Protein AF-A0A3S4KFK8-F1 (afdb_monomer)

InterPro domains:
  IPR007484 Peptidase M28 [PF04389] (53-158)
  IPR045175 Peptidase M28 family [PTHR12147] (3-157)

Sequence (179 aa):
MTGTPPEMLSADYLRQQFALMGYQSDVRSFNTRYIYTDSNERKNWHNATGSTVIAAHEGKVRQQIIIMAHLDTYAPQSDKDVENNLGGLTLQGIDDNAMGLGVLLELAEHLKNVPTRYGIRFIATSGEEEGRLGAQNLLQRMSEAEKKNTLLVINLDIWWWAISFTSTAAAARRPRCAS

Secondary structure (DSSP, 8-state):
-TTSHHHHHHHHHHHHHHHHTT-EEEEEEEEEEEEEE-TT--EEEEEEEEEEEEEEEPPSEEEEEEEEEE-------BHHHHHTT-STTT---IIIIIHHHHHHHHHHHHHTTS--SEEEEEEEES-STTTSHHHHHHHHHS-HHHHHHEEEEEE---STT--EEEE-GGGG-PPPPP-

Organism: Klebsiella pneumoniae (NCBI:txid573)

Foldseek 3Di:
DFADPVLVVLLVVLQVLLVVLVWDKDKDKDKDWFWAQEPVRDTDIDIHIKIKMKTKDAAQDAAEEEEEEESDADDHRYPVCVVVVHDDPSTPCVVFPVVSSVVLSVVSNVCSPPHHNHMYMYMYIYCVNRPCVRVVVVVVPDDPVNLVRYA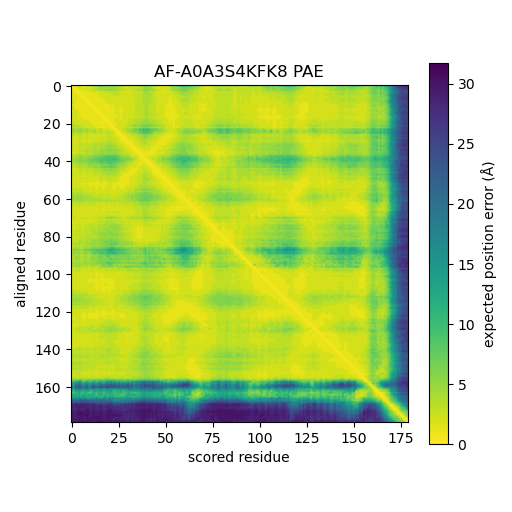KYWYRGPPPNDTDIDGSVVPPDDPDDDD

Nearest PDB structures (foldseek):
  1jkf-assembly1_B-2  TM=5.043E-01  e=4.128E-02  Saccharomyces cerevisiae
  1jkf-assembly1_A-2  TM=5.072E-01  e=5.635E-02  Saccharomyces cerevisiae
  1p1f-assembly1_A-2  TM=4.901E-01  e=6.793E-02  Saccharomyces cerevisiae
  1la2-assembly1_C  TM=5.102E-01  e=8.188E-02  Saccharomyces cerevisiae
  1p1h-assembly1_D  TM=5.138E-01  e=9.870E-02  Saccharomyces cerevisiae

Radius of gyration: 18.18 Å; Cα contacts (8 Å, |Δi|>4): 355; chains: 1; bounding box: 42×30×65 Å

Mean predicted aligned error: 6.24 Å

pLDDT: mean 88.74, std 15.18, range [32.94, 98.12]

Solvent-accessible surface area (backbone atoms only — not comparable to full-atom values): 9570 Å² total; per-residue (Å²): 52,53,52,35,73,70,32,54,50,51,46,50,50,53,40,49,53,37,42,76,63,68,35,61,52,49,76,46,76,45,83,49,68,37,68,33,30,44,91,84,72,49,76,41,83,42,78,37,49,27,49,32,32,39,33,53,46,81,30,78,42,91,36,28,35,37,43,31,24,40,63,29,21,48,61,55,46,28,49,67,32,51,77,68,51,43,21,68,93,71,35,78,23,59,63,49,18,50,48,27,44,50,53,54,51,51,53,47,65,71,41,65,84,53,90,38,64,46,17,39,35,46,35,36,24,11,26,45,79,70,69,38,48,29,62,52,51,51,59,71,70,48,49,74,67,54,56,72,30,33,51,36,38,40,39,36,46,54,73,80,89,43,74,45,78,49,68,54,76,77,82,73,78,72,80,75,83,82,131

Structure (mmCIF, N/CA/C/O backbone):
data_AF-A0A3S4KFK8-F1
#
_entry.id   AF-A0A3S4KFK8-F1
#
loop_
_atom_site.group_PDB
_atom_site.id
_atom_site.type_symbol
_atom_site.label_atom_id
_atom_site.label_alt_id
_atom_site.label_comp_id
_atom_site.label_asym_id
_atom_site.label_entity_id
_atom_site.label_seq_id
_atom_site.pdbx_PDB_ins_code
_atom_site.Cartn_x
_atom_site.Cartn_y
_atom_site.Cartn_z
_atom_site.occupancy
_atom_site.B_iso_or_equiv
_atom_site.auth_seq_id
_atom_site.auth_comp_id
_atom_site.auth_asym_id
_atom_site.auth_atom_id
_atom_site.pdbx_PDB_model_num
ATOM 1 N N . MET A 1 1 ? 2.914 -1.098 -12.532 1.00 92.00 1 MET A N 1
ATOM 2 C CA . MET A 1 1 ? 3.792 0.088 -12.634 1.00 92.00 1 MET A CA 1
ATOM 3 C C . MET A 1 1 ? 3.029 1.347 -12.279 1.00 92.00 1 MET A C 1
ATOM 5 O O . MET A 1 1 ? 1.942 1.567 -12.818 1.00 92.00 1 MET A O 1
ATOM 9 N N . THR A 1 2 ? 3.601 2.155 -11.394 1.00 91.81 2 THR A N 1
ATOM 10 C CA . THR A 1 2 ? 3.049 3.423 -10.897 1.00 91.81 2 THR A CA 1
ATOM 11 C C . THR A 1 2 ? 2.488 4.309 -12.012 1.00 91.81 2 THR A C 1
ATOM 13 O O . THR A 1 2 ? 3.181 4.626 -12.981 1.00 91.81 2 THR A O 1
ATOM 16 N N . GLY A 1 3 ? 1.223 4.724 -11.883 1.00 91.00 3 GLY A N 1
ATOM 17 C CA . GLY A 1 3 ? 0.569 5.676 -12.787 1.00 91.00 3 GLY A CA 1
ATOM 18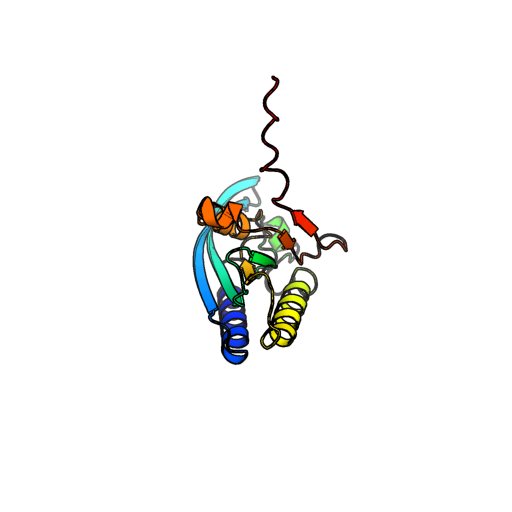 C C . GLY A 1 3 ? 0.162 5.134 -14.154 1.00 91.00 3 GLY A C 1
ATOM 19 O O . GLY A 1 3 ? -0.205 5.910 -15.037 1.00 91.00 3 GLY A O 1
ATOM 20 N N . THR A 1 4 ? 0.206 3.816 -14.347 1.00 92.56 4 THR A N 1
ATOM 21 C CA . THR A 1 4 ? -0.301 3.175 -15.567 1.00 92.56 4 THR A CA 1
ATOM 22 C C . THR A 1 4 ? -1.778 2.789 -15.426 1.00 92.56 4 THR A C 1
ATOM 24 O O . THR A 1 4 ? -2.234 2.518 -14.315 1.00 92.56 4 THR A O 1
ATOM 27 N N . PRO A 1 5 ? -2.550 2.680 -16.528 1.00 93.06 5 PRO A N 1
ATOM 28 C CA . PRO A 1 5 ? -3.946 2.246 -16.448 1.00 93.06 5 PRO A CA 1
ATOM 29 C C . PRO A 1 5 ? -4.163 0.904 -15.718 1.00 93.06 5 PRO A C 1
ATOM 31 O O . PRO A 1 5 ? -5.099 0.832 -14.924 1.00 93.06 5 PRO A O 1
ATOM 34 N N . PRO A 1 6 ? -3.322 -0.142 -15.896 1.00 92.12 6 PRO A N 1
ATOM 35 C CA . PRO A 1 6 ? -3.449 -1.377 -15.117 1.00 92.12 6 PRO A CA 1
ATOM 36 C C . PRO A 1 6 ? -3.303 -1.172 -13.605 1.00 92.12 6 PRO A C 1
ATOM 38 O O . PRO A 1 6 ? -4.044 -1.767 -12.834 1.00 92.12 6 PRO A O 1
ATOM 41 N N . GLU A 1 7 ? -2.391 -0.302 -13.174 1.00 93.50 7 GLU A N 1
ATOM 42 C CA . GLU A 1 7 ? -2.175 0.012 -11.757 1.00 93.50 7 GLU A CA 1
ATOM 43 C C . GLU A 1 7 ? -3.384 0.747 -11.153 1.00 93.50 7 GLU A C 1
ATOM 45 O O . GLU A 1 7 ? -3.854 0.387 -10.072 1.00 93.50 7 GLU A O 1
ATOM 50 N N . MET A 1 8 ? -3.991 1.673 -11.902 1.00 93.12 8 MET A N 1
ATOM 51 C CA . MET A 1 8 ? -5.248 2.321 -11.507 1.00 93.12 8 MET A CA 1
ATOM 52 C C . MET A 1 8 ? -6.419 1.329 -11.407 1.00 93.12 8 MET A C 1
ATOM 54 O O . MET A 1 8 ? -7.241 1.439 -10.496 1.00 93.12 8 MET A O 1
ATOM 58 N N . LEU A 1 9 ? -6.495 0.348 -12.315 1.00 94.19 9 LEU A N 1
ATOM 59 C CA . LEU A 1 9 ? -7.497 -0.721 -12.251 1.00 94.19 9 LEU A CA 1
ATOM 60 C C . LEU A 1 9 ? -7.285 -1.619 -11.027 1.00 94.19 9 LEU A C 1
ATOM 62 O O . LEU A 1 9 ? -8.261 -1.974 -10.368 1.00 94.19 9 LEU A O 1
ATOM 66 N N . SER A 1 10 ? -6.036 -1.934 -10.675 1.00 94.38 10 SER A N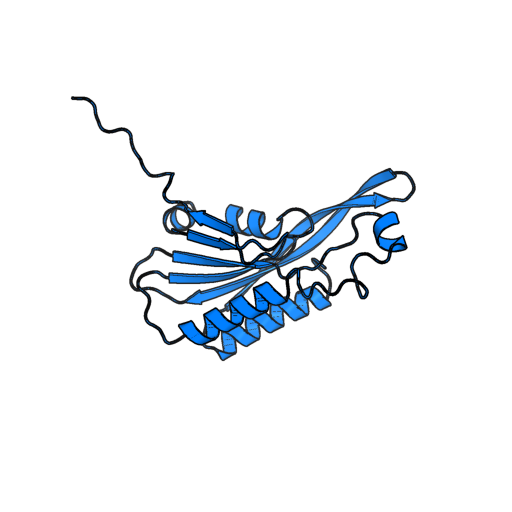 1
ATOM 67 C CA . SER A 1 10 ? -5.713 -2.660 -9.440 1.00 94.38 10 SER A CA 1
ATOM 68 C C . SER A 1 10 ? -6.135 -1.878 -8.193 1.00 94.38 10 SER A C 1
ATOM 70 O O . SER A 1 10 ? -6.731 -2.448 -7.277 1.00 94.38 10 SER A O 1
ATOM 72 N N . ALA A 1 11 ? -5.896 -0.563 -8.161 1.00 96.50 11 ALA A N 1
ATOM 73 C CA . ALA A 1 11 ? -6.340 0.292 -7.062 1.00 96.50 11 ALA A CA 1
ATOM 74 C C . ALA A 1 11 ? -7.875 0.308 -6.925 1.00 96.50 11 ALA A C 1
ATOM 76 O O . ALA A 1 11 ? -8.404 0.183 -5.815 1.00 96.50 11 ALA A O 1
ATOM 77 N N . ASP A 1 12 ? -8.599 0.420 -8.043 1.00 96.00 12 ASP A N 1
ATOM 78 C CA . ASP A 1 12 ? -10.062 0.373 -8.025 1.00 96.00 12 ASP A CA 1
ATOM 79 C C . ASP A 1 12 ? -10.589 -1.011 -7.624 1.00 96.00 12 ASP A C 1
ATOM 81 O O . ASP A 1 12 ? -11.528 -1.098 -6.832 1.00 96.00 12 ASP A O 1
ATOM 85 N N . TYR A 1 13 ? -9.944 -2.092 -8.071 1.00 96.81 13 TYR A N 1
ATOM 86 C CA . TYR A 1 13 ? -10.273 -3.449 -7.639 1.00 96.81 13 TYR A CA 1
ATOM 87 C C . TYR A 1 13 ? -10.177 -3.594 -6.114 1.00 96.81 13 TYR A C 1
ATOM 89 O O . TYR A 1 13 ? -11.136 -4.043 -5.486 1.00 96.81 13 TYR A O 1
ATOM 97 N N . LEU A 1 14 ? -9.076 -3.152 -5.494 1.00 97.50 14 LEU A N 1
ATOM 98 C CA . LEU A 1 14 ? -8.925 -3.184 -4.032 1.00 97.50 14 LEU A CA 1
ATOM 99 C C . LEU A 1 14 ? -10.021 -2.376 -3.330 1.00 97.50 14 LEU A C 1
ATOM 101 O O . LEU A 1 14 ? -10.637 -2.858 -2.378 1.00 97.50 14 LEU A O 1
ATOM 105 N N . ARG A 1 15 ? -10.310 -1.164 -3.822 1.00 97.19 15 ARG A N 1
ATOM 106 C CA . ARG A 1 15 ? -11.393 -0.322 -3.293 1.00 97.19 15 ARG A CA 1
ATOM 107 C C . ARG A 1 15 ? -12.738 -1.051 -3.333 1.00 97.19 15 ARG A C 1
ATOM 109 O O . ARG A 1 15 ? -13.478 -0.989 -2.348 1.00 97.19 15 ARG A O 1
ATOM 116 N N . GLN A 1 16 ? -13.044 -1.724 -4.445 1.00 96.94 16 GLN A N 1
ATOM 117 C CA . GLN A 1 16 ? -14.269 -2.505 -4.618 1.00 96.94 16 GLN A CA 1
ATOM 118 C C . GLN A 1 16 ? -14.318 -3.705 -3.668 1.00 96.94 16 GLN A C 1
ATOM 120 O O . GLN A 1 16 ? -15.347 -3.910 -3.028 1.00 96.94 16 GLN A O 1
ATOM 125 N N . GLN A 1 17 ? -13.219 -4.453 -3.513 1.00 98.12 17 GLN A N 1
ATOM 126 C CA . GLN A 1 17 ? -13.149 -5.564 -2.556 1.00 98.12 17 GLN A CA 1
ATOM 127 C C . GLN A 1 17 ? -13.441 -5.085 -1.131 1.00 98.12 17 GLN A C 1
ATOM 129 O O . GLN A 1 17 ? -14.320 -5.629 -0.469 1.00 98.12 17 GLN A O 1
ATOM 134 N N . PHE A 1 18 ? -12.808 -3.998 -0.686 1.00 97.88 18 PHE A N 1
ATOM 135 C CA . PHE A 1 18 ? -13.108 -3.415 0.622 1.00 97.88 18 PHE A CA 1
ATOM 136 C C . PHE A 1 18 ? -14.572 -2.992 0.770 1.00 97.88 18 PHE A C 1
ATOM 138 O O . PHE A 1 18 ? -15.181 -3.245 1.810 1.00 97.88 18 PHE A O 1
ATOM 145 N N . ALA A 1 19 ? -15.155 -2.384 -0.265 1.00 96.06 19 ALA A N 1
ATOM 146 C CA . ALA A 1 19 ? -16.557 -1.984 -0.243 1.00 96.06 19 ALA A CA 1
ATOM 147 C C . ALA A 1 19 ? -17.501 -3.196 -0.121 1.00 96.06 19 ALA A C 1
ATOM 149 O O . ALA A 1 19 ? -18.458 -3.144 0.650 1.00 96.06 19 ALA A O 1
ATOM 150 N N . LEU A 1 20 ? -17.208 -4.305 -0.813 1.00 96.81 20 LEU A N 1
ATOM 151 C CA . LEU A 1 20 ? -17.960 -5.564 -0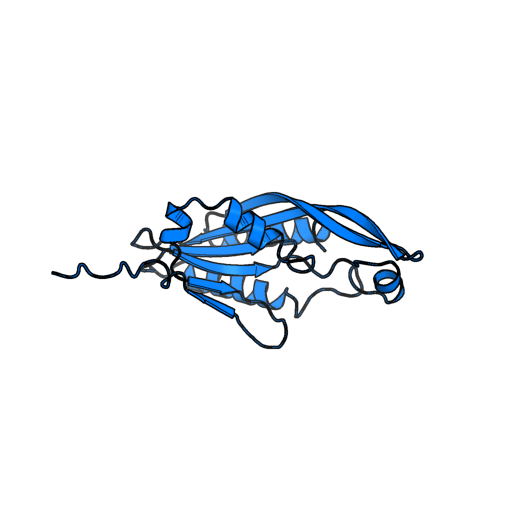.697 1.00 96.81 20 LEU A CA 1
ATOM 152 C C . LEU A 1 20 ? -17.885 -6.163 0.715 1.00 96.81 20 LEU A C 1
ATOM 154 O O . LEU A 1 20 ? -18.849 -6.766 1.184 1.00 96.81 20 LEU A O 1
ATOM 158 N N . MET A 1 21 ? -16.769 -5.956 1.412 1.00 96.81 21 MET A N 1
ATOM 159 C CA . MET A 1 21 ? -16.577 -6.371 2.806 1.00 96.81 21 MET A CA 1
ATOM 160 C C . MET A 1 21 ? -17.254 -5.430 3.819 1.00 96.81 21 MET A C 1
ATOM 162 O O . MET A 1 21 ? -17.249 -5.717 5.015 1.00 96.81 21 MET A O 1
ATOM 166 N N . GLY A 1 22 ? -17.850 -4.321 3.363 1.00 95.75 22 GLY A N 1
ATOM 167 C CA . GLY A 1 22 ? -18.525 -3.334 4.210 1.00 95.75 22 GLY A CA 1
ATOM 168 C C . GLY A 1 22 ? -17.605 -2.256 4.788 1.00 95.75 22 GLY A C 1
ATOM 169 O O . GLY A 1 22 ? -18.038 -1.479 5.642 1.00 95.75 22 GLY A O 1
ATOM 170 N N . TYR A 1 23 ? -16.353 -2.175 4.334 1.00 96.25 23 TYR A N 1
ATOM 171 C CA . TYR A 1 23 ? -15.444 -1.116 4.755 1.00 96.25 23 TYR A CA 1
ATOM 172 C C . TYR A 1 23 ? -15.788 0.222 4.103 1.00 96.25 23 TYR A C 1
ATOM 174 O O . TYR A 1 23 ? -16.152 0.301 2.929 1.00 96.25 23 TYR A O 1
ATOM 182 N N . GLN A 1 24 ? -15.562 1.304 4.850 1.00 88.56 24 GLN A N 1
ATOM 183 C CA . GLN A 1 24 ? -15.391 2.618 4.241 1.00 88.56 24 GLN A CA 1
ATOM 184 C C . GLN A 1 24 ? -14.020 2.646 3.559 1.00 88.56 24 GLN A C 1
ATOM 186 O O . GLN A 1 24 ? -12.994 2.577 4.244 1.00 88.56 24 GLN A O 1
ATOM 191 N N . SER A 1 25 ? -14.015 2.711 2.225 1.00 90.88 25 SER A N 1
ATOM 192 C CA . SER A 1 25 ? -12.801 2.759 1.411 1.00 90.88 25 SER A CA 1
ATOM 193 C C . SER A 1 25 ? -12.688 4.056 0.608 1.00 90.88 25 SER A C 1
ATOM 195 O O . SER A 1 25 ? -13.686 4.614 0.149 1.00 90.88 25 SER A O 1
ATOM 197 N N . ASP A 1 26 ? -11.458 4.543 0.453 1.00 91.62 26 ASP A N 1
ATOM 198 C CA . ASP A 1 26 ? -11.110 5.758 -0.289 1.00 91.62 26 ASP A CA 1
ATOM 199 C C . ASP A 1 26 ? -9.891 5.493 -1.184 1.00 91.62 26 ASP A C 1
ATOM 201 O O . ASP A 1 26 ? -9.006 4.713 -0.821 1.00 91.62 26 ASP A O 1
ATOM 205 N N . VAL A 1 27 ? -9.840 6.150 -2.345 1.00 94.62 27 VAL A N 1
ATOM 206 C CA . VAL A 1 27 ? -8.687 6.118 -3.255 1.00 94.62 27 VAL A CA 1
ATOM 207 C C . VAL A 1 27 ? -8.196 7.537 -3.453 1.00 94.62 27 VAL A C 1
ATOM 209 O O . VAL A 1 27 ? -8.915 8.409 -3.937 1.00 94.62 27 VAL A O 1
ATOM 212 N N . ARG A 1 28 ? -6.936 7.763 -3.096 1.00 94.25 28 ARG A N 1
ATOM 213 C CA . ARG A 1 28 ? -6.287 9.068 -3.171 1.00 94.25 28 ARG A CA 1
ATOM 214 C C . ARG A 1 28 ? -5.187 9.034 -4.207 1.00 94.25 28 ARG A C 1
ATOM 216 O O . ARG A 1 28 ? -4.210 8.310 -4.047 1.00 94.25 28 ARG A O 1
ATOM 223 N N . SER A 1 29 ? -5.313 9.864 -5.231 1.00 94.69 29 SER A N 1
ATOM 224 C CA . SER A 1 29 ? -4.239 10.092 -6.190 1.00 94.69 29 SER A CA 1
ATOM 225 C C . SER A 1 29 ? -3.214 11.088 -5.644 1.00 94.69 29 SER A C 1
ATOM 227 O O . SER A 1 29 ? -3.568 12.072 -4.980 1.00 94.69 29 SER A O 1
ATOM 229 N N . PHE A 1 30 ? -1.946 10.895 -5.986 1.00 95.00 30 PHE A N 1
ATOM 230 C CA . PHE A 1 30 ? -0.883 11.855 -5.719 1.00 95.00 30 PHE A CA 1
ATOM 231 C C . PHE A 1 30 ? 0.067 11.959 -6.909 1.00 95.00 30 PHE A C 1
ATOM 233 O O . PHE A 1 30 ? 0.399 10.971 -7.555 1.00 95.00 30 PHE A O 1
ATOM 240 N N . ASN A 1 31 ? 0.523 13.176 -7.193 1.00 96.00 31 ASN A N 1
ATOM 241 C CA . ASN A 1 31 ? 1.535 13.396 -8.217 1.00 96.00 31 ASN A CA 1
ATOM 242 C C . ASN A 1 31 ? 2.914 13.111 -7.632 1.00 96.00 31 ASN A C 1
ATOM 244 O O . ASN A 1 31 ? 3.229 13.547 -6.523 1.00 96.00 31 ASN A O 1
ATOM 248 N N . THR A 1 32 ? 3.727 12.400 -8.397 1.00 93.44 32 THR A N 1
ATOM 249 C CA . THR A 1 32 ? 5.087 12.034 -8.037 1.00 93.44 32 THR A CA 1
ATOM 250 C C . THR A 1 32 ? 5.989 12.055 -9.267 1.00 93.44 32 THR A C 1
ATOM 252 O O . THR A 1 32 ? 5.546 12.317 -10.388 1.00 93.44 32 THR A O 1
ATOM 255 N N . ARG A 1 33 ? 7.279 11.824 -9.051 1.00 94.38 33 ARG A N 1
ATOM 256 C CA . ARG A 1 33 ? 8.262 11.681 -10.117 1.00 94.38 33 ARG A CA 1
ATOM 257 C C . ARG A 1 33 ? 9.404 10.776 -9.684 1.00 94.38 33 ARG A C 1
ATOM 259 O O . ARG A 1 33 ? 9.772 10.778 -8.512 1.00 94.38 33 ARG A O 1
ATOM 266 N N . TYR A 1 34 ? 9.991 10.082 -10.644 1.00 93.31 34 TYR A N 1
ATOM 267 C CA . TYR A 1 34 ? 11.168 9.238 -10.457 1.00 93.31 34 TYR A CA 1
ATOM 268 C C . TYR A 1 34 ? 12.209 9.527 -11.539 1.00 93.31 34 TYR A C 1
ATOM 270 O O . TYR A 1 34 ? 11.933 10.241 -12.505 1.00 93.31 34 TYR A O 1
ATOM 278 N N . ILE A 1 35 ? 13.437 9.055 -11.336 1.00 94.56 35 ILE A N 1
ATOM 279 C CA . ILE A 1 35 ? 14.536 9.286 -12.276 1.00 94.56 35 ILE A CA 1
ATOM 280 C C . ILE A 1 35 ? 14.562 8.150 -13.297 1.00 94.56 35 ILE A C 1
ATOM 282 O O . ILE A 1 35 ? 14.561 6.986 -12.914 1.00 94.56 35 ILE A O 1
ATOM 286 N N . TYR A 1 36 ? 14.650 8.510 -14.574 1.00 94.75 36 TYR A N 1
ATOM 287 C CA . TYR A 1 36 ? 14.898 7.593 -15.680 1.00 94.75 36 TYR A CA 1
ATOM 288 C C . TYR A 1 36 ? 16.250 7.902 -16.330 1.00 94.75 36 TYR A C 1
ATOM 290 O O . TYR A 1 36 ? 16.573 9.073 -16.552 1.00 94.75 36 TYR A O 1
ATOM 298 N N . THR A 1 37 ? 17.036 6.870 -16.632 1.00 96.88 37 THR A N 1
ATOM 299 C CA . THR A 1 37 ? 18.370 6.990 -17.241 1.00 96.88 37 THR A CA 1
ATOM 300 C C . THR A 1 37 ? 18.355 6.470 -18.677 1.00 96.88 37 THR A C 1
ATOM 302 O O . THR A 1 37 ? 18.158 5.279 -18.904 1.00 96.88 37 THR A O 1
ATOM 305 N N . ASP A 1 38 ? 18.574 7.351 -19.651 1.00 95.00 38 ASP A N 1
ATOM 306 C CA . ASP A 1 38 ? 18.620 6.949 -21.062 1.00 95.00 38 ASP A CA 1
ATOM 307 C C . ASP A 1 38 ? 19.939 6.245 -21.441 1.00 95.00 38 ASP A C 1
ATOM 309 O O . ASP A 1 38 ? 20.897 6.195 -20.662 1.00 95.00 38 ASP A O 1
ATOM 313 N N . SER A 1 39 ? 20.004 5.723 -22.665 1.00 93.50 39 SER A N 1
ATOM 314 C CA . SER A 1 39 ? 21.162 5.017 -23.224 1.00 93.50 39 SER A CA 1
ATOM 315 C C . SER A 1 39 ? 22.434 5.872 -23.306 1.00 93.50 39 SER A C 1
ATOM 317 O O . SER A 1 39 ? 23.523 5.334 -23.488 1.00 93.50 39 SER A O 1
ATOM 319 N N . ASN A 1 40 ? 22.313 7.199 -23.189 1.00 95.00 40 ASN A N 1
ATOM 320 C CA . ASN A 1 40 ? 23.425 8.150 -23.153 1.00 95.00 40 ASN A CA 1
ATOM 321 C C . ASN A 1 40 ? 23.777 8.569 -21.711 1.00 95.00 40 ASN A C 1
ATOM 323 O O . ASN A 1 40 ? 24.412 9.606 -21.515 1.00 95.00 40 ASN A O 1
ATOM 327 N N . GLU A 1 41 ? 23.327 7.806 -20.710 1.00 93.31 41 GLU A N 1
ATOM 328 C CA . GLU A 1 41 ? 23.501 8.056 -19.271 1.00 93.31 41 GLU A CA 1
ATOM 329 C C . GLU A 1 41 ? 22.866 9.364 -18.764 1.00 93.31 41 GLU A C 1
ATOM 331 O O . GLU A 1 41 ? 23.170 9.844 -17.664 1.00 93.31 41 GLU A O 1
ATOM 336 N N . ARG A 1 42 ? 21.945 9.963 -19.529 1.00 95.50 42 ARG A N 1
ATOM 337 C CA . ARG A 1 42 ? 21.260 11.189 -19.107 1.00 95.50 42 ARG A CA 1
ATOM 338 C C . ARG A 1 42 ? 20.108 10.840 -18.178 1.00 95.50 42 ARG A C 1
ATOM 340 O O . ARG A 1 42 ? 19.247 10.027 -18.503 1.00 95.50 42 ARG A O 1
ATOM 347 N N . LYS A 1 43 ? 20.070 11.518 -17.031 1.00 95.94 43 LYS A N 1
ATOM 348 C CA . LYS A 1 43 ? 19.029 11.363 -16.011 1.00 95.94 43 LYS A CA 1
ATOM 349 C C . LYS A 1 43 ? 17.925 12.390 -16.211 1.00 95.94 43 LYS A C 1
ATOM 351 O O . LYS A 1 43 ? 18.181 13.591 -16.129 1.00 95.94 43 LYS A O 1
ATOM 356 N N . ASN A 1 44 ? 16.702 11.917 -16.407 1.00 94.69 44 ASN A N 1
ATOM 357 C CA . ASN A 1 44 ? 15.522 12.751 -16.601 1.00 94.69 44 ASN A CA 1
ATOM 358 C C . ASN A 1 44 ? 14.458 12.436 -15.551 1.00 94.69 44 ASN A C 1
ATOM 360 O O . ASN A 1 44 ? 14.315 11.299 -15.110 1.00 94.69 44 ASN A O 1
ATOM 364 N N . TRP A 1 45 ? 13.694 13.453 -15.155 1.00 95.25 45 TRP A N 1
ATOM 365 C CA . TRP A 1 45 ? 12.530 13.249 -14.298 1.00 95.25 45 TRP A CA 1
ATOM 366 C C . TRP A 1 45 ? 11.362 12.724 -15.122 1.00 95.25 45 TRP A C 1
ATOM 368 O O . TRP A 1 45 ? 10.931 13.371 -16.075 1.00 95.25 45 TRP A O 1
ATOM 378 N N . HIS A 1 46 ? 10.823 11.585 -14.712 1.00 93.25 46 HIS A N 1
ATOM 379 C CA . HIS A 1 46 ? 9.590 11.019 -15.232 1.00 93.25 46 HIS A CA 1
ATOM 380 C C . HIS A 1 46 ? 8.474 11.283 -14.233 1.00 93.25 46 HIS A C 1
ATOM 382 O O . HIS A 1 46 ? 8.557 10.878 -13.076 1.00 93.25 46 HIS A O 1
ATOM 388 N N . ASN A 1 47 ? 7.445 12.005 -14.671 1.00 94.50 47 ASN A N 1
ATOM 389 C CA . ASN A 1 47 ? 6.277 12.282 -13.844 1.00 94.50 47 ASN A CA 1
ATOM 390 C C . ASN A 1 47 ? 5.332 11.082 -13.863 1.00 94.50 47 ASN A C 1
ATOM 392 O O . ASN A 1 47 ? 5.114 10.475 -14.911 1.00 94.50 47 ASN A O 1
ATOM 396 N N . ALA A 1 48 ? 4.726 10.800 -12.718 1.00 93.69 48 ALA A N 1
ATOM 397 C CA . ALA A 1 48 ? 3.701 9.781 -12.575 1.00 93.69 48 ALA A CA 1
ATOM 398 C C . ALA A 1 48 ? 2.622 10.246 -11.593 1.00 93.69 48 ALA A C 1
ATOM 400 O O . ALA A 1 48 ? 2.851 11.112 -10.744 1.00 93.69 48 ALA A O 1
ATOM 401 N N . THR A 1 49 ? 1.441 9.650 -11.690 1.00 95.62 49 THR A N 1
ATOM 402 C CA . THR A 1 49 ? 0.36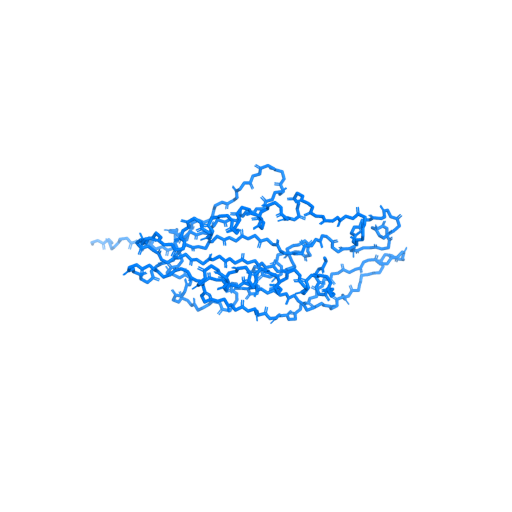4 9.848 -10.719 1.00 95.62 49 THR A CA 1
ATOM 403 C C . THR A 1 49 ? 0.121 8.523 -10.021 1.00 95.62 49 THR A C 1
ATOM 405 O O . THR A 1 49 ? -0.449 7.617 -10.612 1.00 95.62 49 THR A O 1
ATOM 408 N N . GLY A 1 50 ? 0.587 8.401 -8.781 1.00 94.75 50 GLY A N 1
ATOM 409 C CA . GLY A 1 50 ? 0.376 7.206 -7.972 1.00 94.75 50 GLY A CA 1
ATOM 410 C C . GLY A 1 50 ? -0.985 7.221 -7.281 1.00 94.75 50 GLY A C 1
ATOM 411 O O . GLY A 1 50 ? -1.596 8.280 -7.091 1.00 94.75 50 GLY A O 1
ATOM 412 N N . SER A 1 51 ? -1.438 6.041 -6.869 1.00 96.19 51 SER A N 1
ATOM 413 C CA . SER A 1 51 ? -2.671 5.847 -6.103 1.00 96.19 51 SER A CA 1
ATOM 414 C C . SER A 1 51 ? -2.388 5.336 -4.688 1.00 96.19 51 SER A C 1
ATOM 416 O O . SER A 1 51 ? -1.438 4.596 -4.454 1.00 96.19 51 SER A O 1
ATOM 418 N N . THR A 1 52 ? -3.231 5.712 -3.732 1.00 97.06 52 THR A N 1
ATOM 419 C CA . THR A 1 52 ? -3.247 5.146 -2.380 1.00 97.06 52 THR A CA 1
ATOM 420 C C . THR A 1 52 ? -4.668 4.724 -2.042 1.00 97.06 52 THR A C 1
ATOM 422 O O . THR A 1 52 ? -5.559 5.571 -1.979 1.00 97.06 52 THR A O 1
ATOM 425 N N . VAL A 1 53 ? -4.881 3.431 -1.811 1.00 97.81 53 VAL A N 1
ATOM 426 C CA . VAL A 1 53 ? -6.163 2.859 -1.381 1.00 97.81 53 VAL A CA 1
ATOM 427 C C . VAL A 1 53 ? -6.147 2.713 0.133 1.00 97.81 53 VAL A C 1
ATOM 429 O O . VAL A 1 53 ? -5.186 2.186 0.688 1.00 97.81 53 VAL A O 1
ATOM 432 N N . ILE A 1 54 ? -7.193 3.175 0.811 1.00 96.88 54 ILE A N 1
ATOM 433 C CA . ILE A 1 54 ? -7.312 3.105 2.271 1.00 96.88 54 ILE A CA 1
ATOM 434 C C . ILE A 1 54 ? -8.666 2.503 2.621 1.00 96.88 54 ILE A C 1
ATOM 436 O O . ILE A 1 54 ? -9.682 2.966 2.112 1.00 96.88 54 ILE A O 1
ATOM 440 N N . ALA A 1 55 ? -8.687 1.534 3.533 1.00 97.44 55 ALA A N 1
ATOM 441 C CA . ALA A 1 55 ? -9.895 1.036 4.182 1.00 97.44 55 ALA A CA 1
ATOM 442 C C . ALA A 1 55 ? -9.757 1.080 5.709 1.00 97.44 55 ALA A C 1
ATOM 444 O O . ALA A 1 55 ? -8.690 0.793 6.263 1.00 97.44 55 ALA A O 1
ATOM 445 N N . ALA A 1 56 ? -10.834 1.465 6.395 1.00 96.12 56 ALA A N 1
ATOM 446 C CA . ALA A 1 56 ? -10.831 1.689 7.839 1.00 96.12 56 ALA A CA 1
ATOM 447 C C . ALA A 1 56 ? -11.728 0.700 8.594 1.00 96.12 56 ALA A C 1
ATOM 449 O O . ALA A 1 56 ? -12.937 0.657 8.381 1.00 96.12 56 ALA A O 1
ATOM 450 N N . HIS A 1 57 ? -11.131 -0.028 9.540 1.00 95.69 57 HIS A N 1
ATOM 451 C CA . HIS A 1 57 ? -11.829 -0.763 10.595 1.00 95.69 57 HIS A CA 1
ATOM 452 C C . HIS A 1 57 ? -11.776 0.047 11.887 1.00 95.69 57 HIS A C 1
ATOM 454 O O . HIS A 1 57 ? -10.686 0.327 12.395 1.00 95.69 57 HIS A O 1
ATOM 460 N N . GLU A 1 58 ? -12.918 0.464 12.424 1.00 95.50 58 GLU A N 1
ATOM 461 C CA . GLU A 1 58 ? -12.928 1.291 13.632 1.00 95.50 58 GLU A CA 1
ATOM 462 C C . GLU A 1 58 ? -12.743 0.467 14.907 1.00 95.50 58 GLU A C 1
ATOM 464 O O . GLU A 1 58 ? -13.330 -0.598 15.096 1.00 95.50 58 GLU A O 1
ATOM 469 N N . GLY A 1 59 ? -11.905 0.991 15.801 1.00 95.31 59 GLY A N 1
ATOM 470 C CA . GLY A 1 59 ? -11.653 0.404 17.110 1.00 95.31 59 GLY A CA 1
ATOM 471 C C . GLY A 1 59 ? -12.442 1.093 18.217 1.00 95.31 59 GLY A C 1
ATOM 472 O O . GLY A 1 59 ? -13.054 2.143 18.036 1.00 95.31 59 GLY A O 1
ATOM 473 N N . LYS A 1 60 ? -12.362 0.531 19.424 1.00 96.75 60 LYS A N 1
ATOM 474 C CA . LYS A 1 60 ? -12.948 1.132 20.637 1.00 96.75 60 LYS A CA 1
ATOM 475 C C . LYS A 1 60 ? -12.249 2.420 21.088 1.00 96.75 60 LYS A C 1
ATOM 477 O O . LYS A 1 60 ? -12.831 3.187 21.851 1.00 96.75 60 LYS A O 1
ATOM 482 N N . VAL A 1 61 ? -10.993 2.632 20.695 1.00 97.12 61 VAL A N 1
ATOM 483 C CA . VAL A 1 61 ? -10.203 3.823 21.045 1.00 97.12 61 VAL A CA 1
ATOM 484 C C . VAL A 1 61 ? -9.603 4.477 19.800 1.00 97.12 61 VAL A C 1
ATOM 486 O O . VAL A 1 61 ? -9.487 3.844 18.758 1.00 97.12 61 VAL A O 1
ATOM 489 N N . ARG A 1 62 ? -9.182 5.744 19.919 1.00 94.81 62 ARG A N 1
ATOM 490 C CA . ARG A 1 62 ? -8.658 6.551 18.796 1.00 94.81 62 ARG A CA 1
ATOM 491 C C . ARG A 1 62 ? -7.340 6.046 18.203 1.00 94.81 62 ARG A C 1
ATOM 493 O O . ARG A 1 62 ? -6.967 6.490 17.122 1.00 94.81 62 ARG A O 1
ATOM 500 N N . GLN A 1 63 ? -6.590 5.216 18.925 1.00 97.50 63 GLN A N 1
ATOM 501 C CA . GLN A 1 63 ? -5.328 4.682 18.429 1.00 97.50 63 GLN A CA 1
ATOM 502 C C . GLN A 1 63 ? -5.546 3.648 17.323 1.00 97.50 63 GLN A C 1
ATOM 504 O O . GLN A 1 63 ? -6.523 2.899 17.358 1.00 97.50 63 GLN A O 1
ATOM 509 N N . GLN A 1 64 ? -4.599 3.574 16.388 1.00 96.94 64 GLN A N 1
ATOM 510 C CA . GLN A 1 64 ? -4.691 2.721 15.208 1.00 96.94 64 GLN A CA 1
ATOM 511 C C . GLN A 1 64 ? -3.423 1.907 14.941 1.00 96.94 64 GLN A C 1
ATOM 513 O O . GLN A 1 64 ? -2.319 2.272 15.355 1.00 96.94 64 GLN A O 1
ATOM 518 N N . ILE A 1 65 ? -3.603 0.816 14.208 1.00 97.44 65 ILE A N 1
ATOM 519 C CA . ILE A 1 65 ? -2.556 0.009 13.585 1.00 97.44 65 ILE A CA 1
ATOM 520 C C . ILE A 1 65 ? -2.717 0.160 12.072 1.00 97.44 65 ILE A C 1
ATOM 522 O O . ILE A 1 65 ? -3.834 0.093 11.560 1.00 97.44 65 ILE A O 1
ATOM 526 N N . ILE A 1 66 ? -1.613 0.373 11.365 1.00 97.62 66 ILE A N 1
ATOM 527 C CA . ILE A 1 66 ? -1.590 0.384 9.903 1.00 97.62 66 ILE A CA 1
ATOM 528 C C . ILE A 1 66 ? -1.048 -0.963 9.434 1.00 97.62 66 ILE A C 1
ATOM 530 O O . ILE A 1 66 ? 0.023 -1.380 9.869 1.00 97.62 66 ILE A O 1
ATOM 534 N N . ILE A 1 67 ? -1.789 -1.623 8.554 1.00 97.19 67 ILE A N 1
ATOM 535 C CA . ILE A 1 67 ? -1.335 -2.781 7.787 1.00 97.19 67 ILE A CA 1
ATOM 536 C C . ILE A 1 67 ? -1.255 -2.304 6.347 1.00 97.19 67 ILE A C 1
ATOM 538 O O . ILE A 1 67 ? -2.261 -1.861 5.790 1.00 97.19 67 ILE A O 1
ATOM 542 N N . MET A 1 68 ? -0.059 -2.329 5.775 1.00 96.38 68 MET A N 1
ATOM 543 C CA . MET A 1 68 ? 0.180 -1.789 4.448 1.00 96.38 68 MET A CA 1
ATOM 544 C C . MET A 1 68 ? 0.910 -2.759 3.535 1.00 96.38 68 MET A C 1
ATOM 546 O O . MET A 1 68 ? 1.629 -3.628 4.011 1.00 96.38 68 MET A O 1
ATOM 550 N N . ALA A 1 69 ? 0.699 -2.583 2.239 1.00 95.88 69 ALA A N 1
ATOM 551 C CA . ALA A 1 69 ? 1.408 -3.227 1.139 1.00 95.88 69 ALA A CA 1
ATOM 552 C C . ALA A 1 69 ? 1.525 -2.200 -0.001 1.00 95.88 69 ALA A C 1
ATOM 554 O O . ALA A 1 69 ? 0.891 -1.136 0.064 1.00 95.88 69 ALA A O 1
ATOM 555 N N . HIS A 1 70 ? 2.297 -2.490 -1.045 1.00 94.38 70 HIS A N 1
ATOM 556 C CA . HIS A 1 70 ? 2.308 -1.634 -2.233 1.00 94.38 70 HIS A CA 1
ATOM 557 C C . HIS A 1 70 ? 1.584 -2.264 -3.417 1.00 94.38 70 HIS A C 1
ATOM 559 O O . HIS A 1 70 ? 1.396 -3.476 -3.486 1.00 94.38 70 HIS A O 1
ATOM 565 N N . LEU A 1 71 ? 1.075 -1.394 -4.288 1.00 92.88 71 LEU A N 1
ATOM 566 C CA . LEU A 1 71 ? 0.189 -1.754 -5.394 1.00 92.88 71 LEU A CA 1
ATOM 567 C C . LEU A 1 71 ? 0.889 -1.722 -6.751 1.00 92.88 71 LEU A C 1
ATOM 569 O O . LEU A 1 71 ? 0.405 -2.299 -7.726 1.00 92.88 71 LEU A O 1
ATOM 573 N N . ASP A 1 72 ? 1.990 -0.985 -6.819 1.00 92.06 72 ASP A N 1
ATOM 574 C CA . ASP A 1 72 ? 2.822 -0.886 -7.993 1.00 92.06 72 ASP A CA 1
ATOM 575 C C . ASP A 1 72 ? 3.688 -2.130 -8.165 1.00 92.06 72 ASP A C 1
ATOM 577 O O . ASP A 1 72 ? 3.891 -2.930 -7.258 1.00 92.06 72 ASP A O 1
ATOM 581 N N . THR A 1 73 ? 4.163 -2.260 -9.393 1.00 92.25 73 THR A N 1
ATOM 582 C CA . THR A 1 73 ? 5.183 -3.214 -9.810 1.00 92.25 73 THR A CA 1
ATOM 583 C C . THR A 1 73 ? 6.306 -2.380 -10.392 1.00 92.25 73 THR A C 1
ATOM 585 O O . THR A 1 73 ? 6.014 -1.309 -10.946 1.00 92.25 73 THR A O 1
ATOM 588 N N . TYR A 1 74 ? 7.533 -2.889 -10.345 1.00 91.50 74 TYR A N 1
ATOM 589 C CA . TYR A 1 74 ? 8.707 -2.202 -10.873 1.00 91.50 74 TYR A CA 1
ATOM 590 C C . TYR A 1 74 ? 8.466 -1.509 -12.226 1.00 91.50 74 TYR A C 1
ATOM 592 O O . TYR A 1 74 ? 8.169 -2.162 -13.239 1.00 91.50 74 TYR A O 1
ATOM 600 N N . ALA A 1 75 ? 8.599 -0.180 -12.252 1.00 91.75 75 ALA A N 1
ATOM 601 C CA . ALA A 1 75 ? 8.720 0.577 -13.489 1.00 91.75 75 ALA A CA 1
ATOM 602 C C . ALA A 1 75 ? 10.192 0.627 -13.939 1.00 91.75 75 ALA A C 1
ATOM 604 O O . ALA A 1 75 ? 11.054 0.960 -13.124 1.00 91.75 75 ALA A O 1
ATOM 605 N N . PRO A 1 76 ? 10.499 0.354 -15.224 1.00 92.75 76 PRO A N 1
ATOM 606 C CA . PRO A 1 76 ? 11.859 0.473 -15.734 1.00 92.75 76 PRO A CA 1
ATOM 607 C C . PRO A 1 76 ? 12.422 1.874 -15.473 1.00 92.75 76 PRO A C 1
ATOM 609 O O . PRO A 1 76 ? 11.792 2.882 -15.807 1.00 92.75 76 PRO A O 1
ATOM 612 N N . GLN A 1 77 ? 13.622 1.934 -14.895 1.00 93.38 77 GLN A N 1
ATOM 613 C CA . GLN A 1 77 ? 14.298 3.187 -14.543 1.00 93.38 77 GLN A CA 1
ATOM 614 C C . GLN A 1 77 ? 15.418 3.531 -15.533 1.00 93.38 77 GLN A C 1
ATOM 616 O O . GLN A 1 77 ? 16.116 4.536 -15.367 1.00 93.38 77 GLN A O 1
ATOM 621 N N . SER A 1 78 ? 15.603 2.721 -16.576 1.00 94.88 78 SER A N 1
ATOM 622 C CA . SER A 1 78 ? 16.572 2.967 -17.635 1.00 94.88 78 SER A CA 1
ATOM 623 C C . SER A 1 78 ? 16.238 2.263 -18.948 1.00 94.88 78 SER A C 1
ATOM 625 O O . SER A 1 78 ? 15.515 1.267 -18.958 1.00 94.88 78 SER A O 1
ATOM 627 N N . ASP A 1 79 ? 16.842 2.724 -20.050 1.00 94.50 79 ASP A N 1
ATOM 628 C CA . ASP A 1 79 ? 16.757 2.025 -21.346 1.00 94.50 79 ASP A CA 1
ATOM 629 C C . ASP A 1 79 ? 17.297 0.591 -21.238 1.00 94.50 79 ASP A C 1
ATOM 631 O O . ASP A 1 79 ? 16.749 -0.334 -21.831 1.00 94.50 79 ASP A O 1
ATOM 635 N N . LYS A 1 80 ? 18.308 0.376 -20.389 1.00 94.31 80 LYS A N 1
ATOM 636 C CA . LYS A 1 80 ? 18.839 -0.955 -20.086 1.00 94.31 80 LYS A CA 1
ATOM 637 C C . LYS A 1 80 ? 17.797 -1.856 -19.416 1.00 94.31 80 LYS A C 1
ATOM 639 O O . LYS A 1 80 ? 17.756 -3.048 -19.713 1.00 94.31 80 LYS A O 1
ATOM 644 N N . ASP A 1 81 ? 16.974 -1.326 -18.515 1.00 94.25 81 ASP A N 1
ATOM 645 C CA . ASP A 1 81 ? 15.903 -2.102 -17.880 1.00 94.25 81 ASP A CA 1
ATOM 646 C C . ASP A 1 81 ? 14.859 -2.516 -18.920 1.00 94.25 81 ASP A C 1
ATOM 648 O O . ASP A 1 81 ? 14.454 -3.678 -18.958 1.00 94.25 81 ASP A O 1
ATOM 652 N N . VAL A 1 82 ? 14.498 -1.595 -19.821 1.00 91.50 82 VAL A N 1
ATOM 653 C CA . VAL A 1 82 ? 13.582 -1.864 -20.938 1.00 91.50 82 VAL A CA 1
ATOM 654 C C . VAL A 1 82 ? 14.145 -2.944 -21.869 1.00 91.50 82 VAL A C 1
ATOM 656 O O . VAL A 1 82 ? 13.444 -3.906 -22.176 1.00 91.50 82 VAL A O 1
ATOM 659 N N . GLU A 1 83 ? 15.413 -2.838 -22.273 1.00 92.62 83 GLU A N 1
ATOM 660 C CA . GLU A 1 83 ? 16.092 -3.826 -23.129 1.00 92.62 83 GLU A CA 1
ATOM 661 C C . GLU A 1 83 ? 16.179 -5.217 -22.480 1.00 92.62 83 GLU A C 1
ATOM 663 O O . GLU A 1 83 ? 16.093 -6.236 -23.168 1.00 92.62 83 GLU A O 1
ATOM 668 N N . ASN A 1 84 ? 16.302 -5.271 -21.151 1.00 92.31 84 ASN A N 1
ATOM 669 C CA . ASN A 1 84 ? 16.301 -6.518 -20.385 1.00 92.31 84 ASN A CA 1
ATOM 670 C C . ASN A 1 84 ? 14.892 -7.006 -20.015 1.00 92.31 84 ASN A C 1
ATOM 672 O O . ASN A 1 84 ? 14.766 -7.988 -19.283 1.00 92.31 84 ASN A O 1
ATOM 676 N N . ASN A 1 85 ? 13.838 -6.375 -20.541 1.00 88.75 85 ASN A N 1
ATOM 677 C CA . ASN A 1 85 ? 12.442 -6.705 -20.255 1.00 88.75 85 ASN A CA 1
ATOM 678 C C . ASN A 1 85 ? 12.107 -6.659 -18.750 1.00 88.75 85 ASN A C 1
ATOM 680 O O . ASN A 1 85 ? 11.357 -7.500 -18.245 1.00 88.75 85 ASN A O 1
ATOM 684 N N . LEU A 1 86 ? 12.660 -5.694 -18.017 1.00 89.38 86 LEU A N 1
ATOM 685 C CA . LEU A 1 86 ? 12.301 -5.445 -16.624 1.00 89.38 86 LEU A CA 1
ATOM 686 C C . LEU A 1 86 ? 11.085 -4.514 -16.559 1.00 89.38 86 LEU A C 1
ATOM 688 O O . LEU A 1 86 ? 11.069 -3.453 -17.177 1.00 89.38 86 LEU A O 1
ATOM 692 N N . GLY A 1 87 ? 10.068 -4.908 -15.791 1.00 86.69 87 GLY A N 1
ATOM 693 C CA . GLY A 1 87 ? 8.806 -4.175 -15.670 1.00 86.69 87 GLY A CA 1
ATOM 694 C C . GLY A 1 87 ? 7.775 -4.521 -16.751 1.00 86.69 87 GLY A C 1
ATOM 695 O O . GLY A 1 87 ? 7.939 -5.440 -17.548 1.00 86.69 87 GLY A O 1
ATOM 696 N N . GLY A 1 88 ? 6.660 -3.793 -16.772 1.00 81.62 88 GLY A N 1
ATOM 697 C CA . GLY A 1 88 ? 5.610 -3.969 -17.779 1.00 81.62 88 GLY A CA 1
ATOM 698 C C . GLY A 1 88 ? 4.991 -5.372 -17.792 1.00 81.62 88 GLY A C 1
ATOM 699 O O . GLY A 1 88 ? 4.684 -5.942 -16.750 1.00 81.62 88 GLY A O 1
ATOM 700 N N . LEU A 1 89 ? 4.762 -5.928 -18.988 1.00 81.81 89 LEU A N 1
ATOM 701 C CA . LEU A 1 89 ? 4.119 -7.241 -19.140 1.00 81.81 89 LEU A CA 1
ATOM 702 C C . LEU A 1 89 ? 5.022 -8.420 -18.748 1.00 81.81 89 LEU A C 1
ATOM 704 O O . LEU A 1 89 ? 4.524 -9.528 -18.549 1.00 81.81 89 LEU A O 1
ATOM 708 N N . THR A 1 90 ? 6.327 -8.202 -18.641 1.00 83.81 90 THR A N 1
ATOM 709 C CA . THR A 1 90 ? 7.319 -9.248 -18.373 1.00 83.81 90 THR A CA 1
ATOM 710 C C . THR A 1 90 ? 7.661 -9.374 -16.892 1.00 83.81 90 THR A C 1
ATOM 712 O O . THR A 1 90 ? 8.171 -10.414 -16.483 1.00 83.81 90 THR A O 1
ATOM 715 N N . LEU A 1 91 ? 7.294 -8.383 -16.070 1.00 84.50 91 LEU A N 1
ATOM 716 C CA . LEU A 1 91 ? 7.393 -8.446 -14.614 1.00 84.50 91 LEU A CA 1
ATOM 717 C C . LEU A 1 91 ? 6.063 -8.045 -13.962 1.00 84.50 91 LEU A C 1
ATOM 719 O O . LEU A 1 91 ? 5.767 -6.872 -13.744 1.00 84.50 91 LEU A O 1
ATOM 723 N N . GLN A 1 92 ? 5.260 -9.060 -13.647 1.00 84.12 92 GLN A N 1
ATOM 724 C CA . GLN A 1 92 ? 3.894 -8.900 -13.136 1.00 84.12 92 GLN A CA 1
ATOM 725 C C . GLN A 1 92 ? 3.819 -8.611 -11.628 1.00 84.12 92 GLN A C 1
ATOM 727 O O . GLN A 1 92 ? 2.733 -8.334 -11.131 1.00 84.12 92 GLN A O 1
ATOM 732 N N . GLY A 1 93 ? 4.939 -8.700 -10.899 1.00 84.44 93 GLY A N 1
ATOM 733 C CA . GLY A 1 93 ? 4.974 -8.413 -9.462 1.00 84.44 93 GLY A CA 1
ATOM 734 C C . GLY A 1 93 ? 4.141 -9.377 -8.611 1.00 84.44 93 GLY A C 1
ATOM 735 O O . GLY A 1 93 ? 3.419 -8.950 -7.715 1.00 84.44 93 GLY A O 1
ATOM 736 N N . ILE A 1 94 ? 4.182 -10.683 -8.921 1.00 84.06 94 ILE A N 1
ATOM 737 C CA . ILE A 1 94 ? 3.432 -11.696 -8.155 1.00 84.06 94 ILE A CA 1
ATOM 738 C C . ILE A 1 94 ? 3.911 -11.694 -6.702 1.00 84.06 94 ILE A C 1
ATOM 740 O O . ILE A 1 94 ? 3.111 -11.506 -5.789 1.00 84.06 94 ILE A O 1
ATOM 744 N N . ASP A 1 95 ? 5.219 -11.850 -6.509 1.00 82.44 95 ASP A N 1
ATOM 745 C CA . ASP A 1 95 ? 5.820 -11.846 -5.179 1.00 82.44 95 ASP A CA 1
ATOM 746 C C . ASP A 1 95 ? 5.939 -10.422 -4.628 1.00 82.44 95 ASP A C 1
ATOM 748 O O . ASP A 1 95 ? 5.690 -10.198 -3.449 1.00 8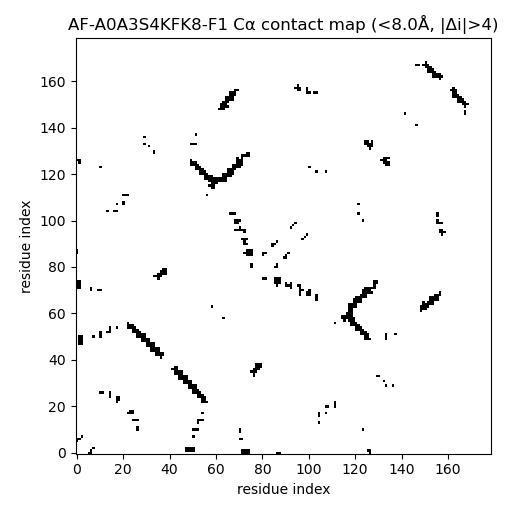2.44 95 ASP A O 1
ATOM 752 N N . ASP A 1 96 ? 6.246 -9.472 -5.512 1.00 83.75 96 ASP A N 1
ATOM 753 C CA . ASP A 1 96 ? 6.491 -8.063 -5.222 1.00 83.75 96 ASP A CA 1
ATOM 754 C C . ASP A 1 96 ? 5.505 -7.176 -6.015 1.00 83.75 96 ASP A C 1
ATOM 756 O O . ASP A 1 96 ? 5.759 -6.793 -7.156 1.00 83.75 96 ASP A O 1
ATOM 760 N N . ASN A 1 97 ? 4.284 -6.944 -5.528 1.00 87.31 97 ASN A N 1
ATOM 761 C CA . ASN A 1 97 ? 3.783 -7.307 -4.196 1.00 87.31 97 ASN A CA 1
ATOM 762 C C . ASN A 1 97 ? 2.320 -7.777 -4.191 1.00 87.31 97 ASN A C 1
ATOM 764 O O . ASN A 1 97 ? 1.558 -7.552 -3.243 1.00 87.31 97 ASN A O 1
ATOM 768 N N . ALA A 1 98 ? 1.896 -8.473 -5.251 1.00 89.75 98 ALA A N 1
ATOM 769 C CA . ALA A 1 98 ? 0.544 -9.027 -5.322 1.00 89.75 98 ALA A CA 1
ATOM 770 C C . ALA A 1 98 ? 0.250 -10.000 -4.162 1.00 89.75 98 ALA A C 1
ATOM 772 O O . ALA A 1 98 ? -0.872 -10.026 -3.650 1.00 89.75 98 ALA A O 1
ATOM 773 N N . MET A 1 99 ? 1.252 -10.751 -3.688 1.00 91.44 99 MET A N 1
ATOM 774 C CA . MET A 1 99 ? 1.137 -11.581 -2.486 1.00 91.44 99 MET A CA 1
ATOM 775 C C . MET A 1 99 ? 0.818 -10.761 -1.225 1.00 91.44 99 MET A C 1
ATOM 777 O O . MET A 1 99 ? -0.093 -11.133 -0.480 1.00 91.44 99 MET A O 1
ATOM 781 N N . GLY A 1 100 ? 1.509 -9.639 -0.985 1.00 93.06 100 GLY A N 1
ATOM 782 C CA . GLY A 1 100 ? 1.229 -8.768 0.160 1.00 93.06 100 GLY A CA 1
ATOM 783 C C . GLY A 1 100 ? -0.168 -8.154 0.094 1.00 93.06 100 GLY A C 1
ATOM 784 O O . GLY A 1 100 ? -0.867 -8.114 1.109 1.00 93.06 100 GLY A O 1
ATOM 785 N N . LEU A 1 101 ? -0.632 -7.779 -1.105 1.00 95.38 101 LEU A N 1
ATOM 786 C CA . LEU A 1 101 ? -2.020 -7.352 -1.325 1.00 95.38 101 LEU A CA 1
ATOM 787 C C . LEU A 1 101 ? -3.031 -8.466 -1.018 1.00 95.38 101 LEU A C 1
ATOM 789 O O . LEU A 1 101 ? -4.070 -8.197 -0.412 1.00 95.38 101 LEU A O 1
ATOM 793 N N . GLY A 1 102 ? -2.731 -9.710 -1.397 1.00 95.12 102 GLY A N 1
ATOM 794 C CA . GLY A 1 102 ? -3.565 -10.873 -1.086 1.00 95.12 102 GLY A CA 1
ATOM 795 C C . GLY A 1 102 ? -3.713 -11.093 0.420 1.00 95.12 102 GLY A C 1
ATOM 796 O O . GLY A 1 102 ? -4.832 -11.199 0.921 1.00 95.12 102 GLY A O 1
ATOM 797 N N . VAL A 1 103 ? -2.600 -11.069 1.162 1.00 95.56 103 VAL A N 1
ATOM 798 C CA . VAL A 1 103 ? -2.612 -11.168 2.634 1.00 95.56 103 VAL A CA 1
ATOM 799 C C . VAL A 1 103 ? -3.379 -10.001 3.260 1.00 95.56 103 VAL A C 1
ATOM 801 O O . VAL A 1 103 ? -4.136 -10.189 4.211 1.00 95.56 103 VAL A O 1
ATOM 804 N N . LEU A 1 104 ? -3.213 -8.794 2.723 1.00 97.25 104 LEU A N 1
ATOM 805 C CA . LEU A 1 104 ? -3.899 -7.598 3.199 1.00 97.25 104 LEU A CA 1
ATOM 806 C C . LEU A 1 104 ? -5.427 -7.705 3.040 1.00 97.25 104 LEU A C 1
ATOM 808 O O . LEU A 1 104 ? -6.152 -7.368 3.979 1.00 97.25 104 LEU A O 1
ATOM 812 N N . LEU A 1 105 ? -5.914 -8.207 1.899 1.00 97.88 105 LEU A N 1
ATOM 813 C CA . LEU A 1 105 ? -7.341 -8.465 1.672 1.00 97.88 105 LEU A CA 1
ATOM 814 C C . LEU A 1 105 ? -7.881 -9.582 2.572 1.00 97.88 105 LEU A C 1
ATOM 816 O O . LEU A 1 105 ? -8.962 -9.432 3.135 1.00 97.88 105 LEU A O 1
ATOM 820 N N . GLU A 1 106 ? -7.124 -10.664 2.750 1.00 97.81 106 GLU A N 1
ATOM 821 C CA . GLU A 1 106 ? -7.521 -11.789 3.604 1.00 97.81 106 GLU A CA 1
ATOM 822 C C . GLU A 1 106 ? -7.670 -11.357 5.070 1.00 97.81 106 GLU A C 1
ATOM 824 O O . GLU A 1 106 ? -8.654 -11.673 5.742 1.00 97.81 106 GLU A O 1
ATOM 829 N N . LEU A 1 107 ? -6.725 -10.553 5.569 1.00 97.38 107 LEU A N 1
ATOM 830 C CA . LEU A 1 107 ? -6.813 -9.974 6.908 1.00 97.38 107 LEU A CA 1
ATOM 831 C C . LEU A 1 107 ? -8.032 -9.057 7.050 1.00 97.38 107 LEU A C 1
ATOM 833 O O . LEU A 1 107 ? -8.694 -9.091 8.088 1.00 97.38 107 LEU A O 1
ATOM 837 N N . ALA A 1 108 ? -8.339 -8.251 6.032 1.00 97.69 108 ALA A N 1
ATOM 838 C CA . ALA A 1 108 ? -9.524 -7.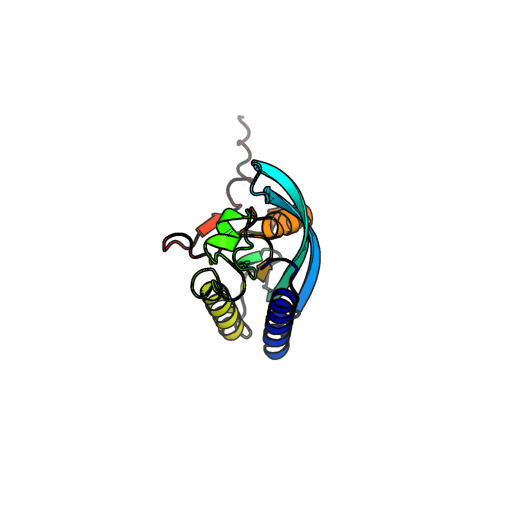400 6.036 1.00 97.69 108 ALA A CA 1
ATOM 839 C C . ALA A 1 108 ? -10.814 -8.238 6.078 1.00 97.69 108 ALA A C 1
ATOM 841 O O . ALA A 1 108 ? -11.673 -8.011 6.930 1.00 97.69 108 ALA A O 1
ATOM 842 N N . GLU A 1 109 ? -10.924 -9.272 5.247 1.00 97.88 109 GLU A N 1
ATOM 843 C CA . GLU A 1 109 ? -12.091 -10.160 5.227 1.00 97.88 109 GLU A CA 1
ATOM 844 C C . GLU A 1 109 ? -12.319 -10.844 6.585 1.00 97.88 109 GLU A C 1
ATOM 846 O O . GLU A 1 109 ? -13.443 -10.871 7.096 1.00 97.88 109 GLU A O 1
ATOM 851 N N . HIS A 1 110 ? -11.251 -11.332 7.220 1.00 97.25 110 HIS A N 1
ATOM 852 C CA . HIS A 1 110 ? -11.336 -11.982 8.528 1.00 97.25 110 HIS A CA 1
ATOM 853 C C . HIS A 1 110 ? -11.644 -11.021 9.682 1.00 97.25 110 HIS A C 1
ATOM 855 O O . HIS A 1 110 ? -12.257 -11.429 10.674 1.00 97.25 110 HIS A O 1
ATOM 861 N N . LEU A 1 111 ? -11.227 -9.757 9.586 1.00 96.12 111 LEU A N 1
ATOM 862 C CA . LEU A 1 111 ? -11.378 -8.780 10.666 1.00 96.12 111 LEU A CA 1
ATOM 863 C C . LEU A 1 111 ? -12.661 -7.950 10.574 1.00 96.12 111 LEU A C 1
ATOM 865 O O . LEU A 1 111 ? -13.035 -7.345 11.581 1.00 96.12 111 LEU A O 1
ATOM 869 N N . LYS A 1 112 ? -13.376 -7.956 9.441 1.00 95.19 112 LYS A N 1
ATOM 870 C CA . LYS A 1 112 ? -14.546 -7.085 9.200 1.00 95.19 112 LYS A CA 1
ATOM 871 C C . LYS A 1 112 ? -15.615 -7.115 10.295 1.00 95.19 112 LYS A C 1
ATOM 873 O O . LYS A 1 112 ? -16.191 -6.085 10.622 1.00 95.19 112 LYS A O 1
ATOM 878 N N . ASN A 1 113 ? -15.834 -8.274 10.919 1.00 95.25 113 ASN A N 1
ATOM 879 C CA . ASN A 1 113 ? -16.831 -8.457 11.982 1.00 95.25 113 ASN A CA 1
ATOM 880 C C . ASN A 1 113 ? -16.212 -8.659 13.374 1.00 95.25 113 ASN A C 1
ATOM 882 O O . ASN A 1 113 ? -16.926 -8.973 14.327 1.00 95.25 113 ASN A O 1
ATOM 886 N N . VAL A 1 114 ? -14.893 -8.505 13.510 1.00 96.50 114 VAL A N 1
ATOM 887 C CA . VAL A 1 114 ? -14.175 -8.717 14.770 1.00 96.50 114 VAL A CA 1
ATOM 888 C C . VAL A 1 114 ? -14.019 -7.377 15.490 1.00 96.50 114 VAL A C 1
ATOM 890 O O . VAL A 1 114 ? -13.313 -6.496 14.998 1.00 96.50 114 VAL A O 1
ATOM 893 N N . PRO A 1 115 ? -14.622 -7.180 16.677 1.00 96.06 115 PRO A N 1
ATOM 894 C CA . PRO A 1 115 ? -14.434 -5.948 17.429 1.00 96.06 115 PRO A CA 1
ATOM 895 C C . PRO A 1 115 ? -12.991 -5.829 17.924 1.00 96.06 115 PRO A C 1
ATOM 897 O O . PRO A 1 115 ? -12.520 -6.658 18.705 1.00 96.06 115 PRO A O 1
ATOM 900 N N . THR A 1 116 ? -12.301 -4.760 17.540 1.00 96.88 116 THR A N 1
ATOM 901 C CA . THR A 1 116 ? -10.912 -4.516 17.941 1.00 96.88 116 THR A CA 1
ATOM 902 C C . THR A 1 116 ? -10.816 -3.391 18.967 1.00 96.88 116 THR A C 1
ATOM 904 O O . THR A 1 116 ? -11.642 -2.478 19.038 1.00 96.88 116 THR A O 1
ATOM 907 N N . ARG A 1 117 ? -9.785 -3.437 19.820 1.00 97.00 117 ARG A N 1
ATOM 908 C CA . ARG A 1 117 ? -9.501 -2.317 20.731 1.00 97.00 117 ARG A CA 1
ATOM 909 C C . ARG A 1 117 ? -9.044 -1.091 19.943 1.00 97.00 117 ARG A C 1
ATOM 911 O O . ARG A 1 117 ? -9.560 -0.007 20.181 1.00 97.00 117 ARG A O 1
ATOM 918 N N . TYR A 1 118 ? -8.094 -1.282 19.036 1.00 97.56 118 TYR A N 1
ATOM 919 C CA . TYR A 1 118 ? -7.507 -0.243 18.193 1.00 97.56 118 TYR A CA 1
ATOM 920 C C . TYR A 1 118 ? -8.137 -0.266 16.805 1.00 97.56 118 TYR A C 1
ATOM 922 O O . TYR A 1 118 ? -8.535 -1.336 16.338 1.00 97.56 118 TYR A O 1
ATOM 930 N N . GLY A 1 119 ? -8.215 0.892 16.155 1.00 97.06 119 GLY A N 1
ATOM 931 C CA . GLY A 1 119 ? -8.584 0.950 14.746 1.00 97.06 119 GLY A CA 1
ATOM 932 C C . GLY A 1 119 ? -7.535 0.247 13.887 1.00 97.06 119 GLY A C 1
ATOM 933 O O . GLY A 1 119 ? -6.356 0.208 14.241 1.00 97.06 119 GLY A O 1
ATOM 934 N N . ILE A 1 120 ? -7.955 -0.313 12.763 1.00 97.38 120 ILE A N 1
ATOM 935 C CA . ILE A 1 120 ? -7.050 -0.877 11.762 1.00 97.38 120 ILE A CA 1
ATOM 936 C C . ILE A 1 120 ? -7.235 -0.076 10.480 1.00 97.38 120 ILE A C 1
ATOM 938 O O . ILE A 1 120 ? -8.356 0.284 10.108 1.00 97.38 120 ILE A O 1
ATOM 942 N N . ARG A 1 121 ? -6.125 0.276 9.841 1.00 97.19 121 ARG A N 1
ATOM 943 C CA . ARG A 1 121 ? -6.104 0.887 8.514 1.00 97.19 121 ARG A CA 1
ATOM 944 C C . ARG A 1 121 ? -5.407 -0.078 7.577 1.00 97.19 121 ARG A C 1
ATOM 946 O O . ARG A 1 121 ? -4.227 -0.357 7.777 1.00 97.19 121 ARG A O 1
ATOM 953 N N . PHE A 1 122 ? -6.137 -0.572 6.589 1.00 97.94 122 PHE A N 1
ATOM 954 C CA . PHE A 1 122 ? -5.575 -1.335 5.483 1.00 97.94 122 PHE A CA 1
ATOM 955 C C . PHE A 1 122 ? -5.210 -0.342 4.387 1.00 97.94 122 PHE A C 1
ATOM 957 O O . PHE A 1 122 ? -6.077 0.412 3.940 1.00 97.94 122 PHE A O 1
ATOM 964 N N . ILE A 1 123 ? -3.931 -0.272 4.019 1.00 97.69 123 ILE A N 1
ATOM 965 C CA . ILE A 1 123 ? -3.430 0.747 3.094 1.00 97.69 123 ILE A CA 1
ATOM 966 C C . ILE A 1 123 ? -2.607 0.099 1.983 1.00 97.69 123 ILE A C 1
ATOM 968 O O . ILE A 1 123 ? -1.598 -0.535 2.258 1.00 97.69 123 ILE A O 1
ATOM 972 N N . ALA A 1 124 ? -2.995 0.311 0.730 1.00 97.50 124 ALA A N 1
ATOM 973 C CA . ALA A 1 124 ? -2.186 -0.056 -0.428 1.00 97.50 124 ALA A CA 1
ATOM 974 C C . ALA A 1 124 ? -1.646 1.213 -1.096 1.00 97.50 124 ALA A C 1
ATOM 976 O O . ALA A 1 124 ? -2.438 2.077 -1.476 1.00 97.50 124 ALA A O 1
ATOM 977 N N . THR A 1 125 ? -0.325 1.359 -1.214 1.00 96.31 125 THR A N 1
ATOM 978 C CA . THR A 1 125 ? 0.310 2.563 -1.789 1.00 96.31 125 THR A CA 1
ATOM 979 C C . THR A 1 125 ? 1.027 2.279 -3.100 1.00 96.31 125 THR A C 1
ATOM 981 O O . THR A 1 125 ? 1.608 1.220 -3.255 1.00 96.31 125 THR A O 1
ATOM 984 N N . SER A 1 126 ? 1.022 3.241 -4.013 1.00 95.81 126 SER A N 1
ATOM 985 C CA . SER A 1 126 ? 1.807 3.215 -5.250 1.00 95.81 126 SER A CA 1
ATOM 986 C C . SER A 1 126 ? 3.205 3.801 -5.052 1.00 95.81 126 SER A C 1
ATOM 988 O O . SER A 1 126 ? 3.443 4.538 -4.090 1.00 95.81 126 SER A O 1
ATOM 990 N N . GLY A 1 127 ? 4.105 3.587 -6.002 1.00 93.44 127 GLY A N 1
ATOM 991 C CA . GLY A 1 127 ? 5.429 4.188 -6.026 1.00 93.44 127 GLY A CA 1
ATOM 992 C C . GLY A 1 127 ? 6.396 3.663 -4.974 1.00 93.44 127 GLY A C 1
ATOM 993 O O . GLY A 1 127 ? 7.268 4.426 -4.553 1.00 93.44 127 GLY A O 1
ATOM 994 N N . GLU A 1 128 ? 6.218 2.440 -4.477 1.00 92.25 128 GLU A N 1
ATOM 995 C CA . GLU A 1 128 ? 7.206 1.810 -3.598 1.00 92.25 128 GLU A CA 1
ATOM 996 C C . GLU A 1 128 ? 8.516 1.573 -4.351 1.00 92.25 128 GLU A C 1
ATOM 998 O O . GLU A 1 128 ? 9.564 2.073 -3.925 1.00 92.25 128 GLU A O 1
ATOM 1003 N N . GLU A 1 129 ? 8.410 0.987 -5.538 1.00 89.38 129 GLU A N 1
ATO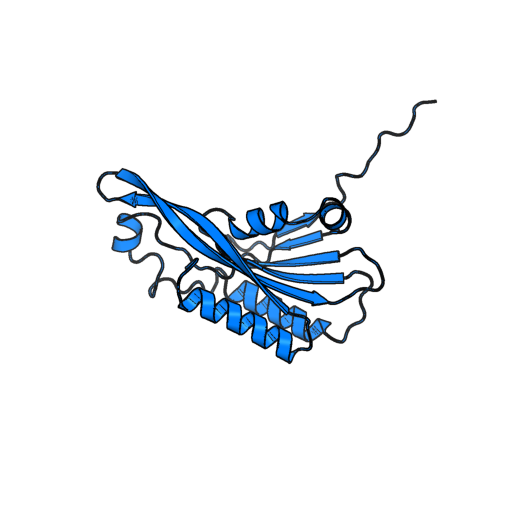M 1004 C CA . GLU A 1 129 ? 9.535 0.496 -6.340 1.00 89.38 129 GLU A CA 1
ATOM 1005 C C . GLU A 1 129 ? 10.395 1.644 -6.889 1.00 89.38 129 GLU A C 1
ATOM 1007 O O . GLU A 1 129 ? 11.596 1.523 -7.148 1.00 89.38 129 GLU A O 1
ATOM 1012 N N . GLU A 1 130 ? 9.790 2.825 -7.020 1.00 91.31 130 GLU A N 1
ATOM 1013 C CA . GLU A 1 130 ? 10.468 4.056 -7.420 1.00 91.31 130 GLU A CA 1
ATOM 1014 C C . GLU A 1 130 ? 10.962 4.903 -6.231 1.00 91.31 130 GLU A C 1
ATOM 1016 O O . GLU A 1 130 ? 11.291 6.085 -6.384 1.00 91.31 130 GLU A O 1
ATOM 1021 N N . GLY A 1 131 ? 11.042 4.308 -5.036 1.00 90.38 131 GLY A N 1
ATOM 1022 C CA . GLY A 1 131 ? 11.651 4.914 -3.851 1.00 90.38 131 GLY A CA 1
ATOM 1023 C C . GLY A 1 131 ? 10.665 5.297 -2.747 1.00 90.38 131 GLY A C 1
ATOM 1024 O O . GLY A 1 131 ? 10.836 6.340 -2.106 1.00 90.38 131 GLY A O 1
ATOM 1025 N N . ARG A 1 132 ? 9.654 4.463 -2.478 1.00 93.12 132 ARG A N 1
ATOM 1026 C CA . ARG A 1 132 ? 8.692 4.606 -1.360 1.00 93.12 132 ARG A CA 1
ATOM 1027 C C . ARG A 1 132 ? 7.857 5.882 -1.427 1.00 93.12 132 ARG A C 1
ATOM 1029 O O . ARG A 1 132 ? 7.482 6.450 -0.398 1.00 93.12 132 ARG A O 1
ATOM 1036 N N . LEU A 1 133 ? 7.567 6.349 -2.634 1.00 94.56 133 LEU A N 1
ATOM 1037 C CA . LEU A 1 133 ? 6.906 7.619 -2.924 1.00 94.56 133 LEU A CA 1
ATOM 1038 C C . LEU A 1 133 ? 5.494 7.679 -2.324 1.00 94.56 133 LEU A C 1
ATOM 1040 O O . LEU A 1 133 ? 5.131 8.694 -1.725 1.00 94.56 133 LEU A O 1
ATOM 1044 N N . GLY A 1 134 ? 4.713 6.597 -2.399 1.00 93.94 134 GLY A N 1
ATOM 1045 C CA . GLY A 1 134 ? 3.376 6.554 -1.799 1.00 93.94 134 GLY A CA 1
ATOM 1046 C C . GLY A 1 134 ? 3.389 6.528 -0.276 1.00 93.94 134 GLY A C 1
ATOM 1047 O O . GLY A 1 134 ? 2.624 7.264 0.352 1.00 93.94 134 GLY A O 1
ATOM 1048 N N . ALA A 1 135 ? 4.300 5.769 0.338 1.00 93.56 135 ALA A N 1
ATOM 1049 C CA . ALA A 1 135 ? 4.475 5.764 1.792 1.00 93.56 135 ALA A CA 1
ATOM 1050 C C . ALA A 1 135 ? 4.915 7.145 2.315 1.00 93.56 135 ALA A C 1
ATOM 1052 O O . ALA A 1 135 ? 4.395 7.635 3.322 1.00 93.56 135 ALA A O 1
ATOM 1053 N N . GLN A 1 136 ? 5.820 7.821 1.597 1.00 94.06 136 GLN A N 1
ATOM 1054 C CA . GLN A 1 136 ? 6.210 9.200 1.897 1.00 94.06 136 GLN A CA 1
ATOM 1055 C C . GLN A 1 136 ? 5.029 10.168 1.751 1.00 94.06 136 GLN A C 1
ATOM 1057 O O . GLN A 1 136 ? 4.820 11.008 2.631 1.00 94.06 136 GLN A O 1
ATOM 1062 N N . ASN A 1 137 ? 4.225 10.035 0.688 1.00 95.44 137 ASN A N 1
ATOM 1063 C CA . ASN A 1 137 ? 3.039 10.868 0.487 1.00 95.44 137 ASN A CA 1
ATOM 1064 C C . ASN A 1 137 ? 2.018 10.692 1.618 1.00 95.44 137 ASN A C 1
ATOM 1066 O O . ASN A 1 137 ? 1.497 11.680 2.142 1.00 95.44 137 ASN A O 1
ATOM 1070 N N . LEU A 1 138 ? 1.772 9.445 2.031 1.00 94.69 138 LEU A N 1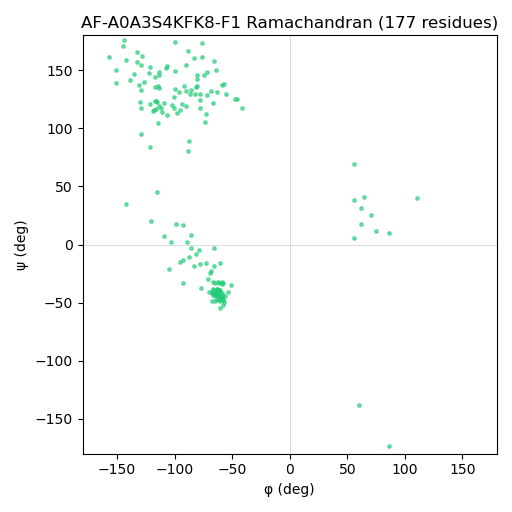
ATOM 1071 C CA . LEU A 1 138 ? 0.907 9.123 3.161 1.00 94.69 138 LEU A CA 1
ATOM 1072 C C . LEU A 1 138 ? 1.407 9.812 4.437 1.00 94.69 138 LEU A C 1
ATOM 1074 O O . LEU A 1 138 ? 0.648 10.542 5.075 1.00 94.69 138 LEU A O 1
ATOM 1078 N N . LEU A 1 139 ? 2.689 9.644 4.772 1.00 93.50 139 LEU A N 1
ATOM 1079 C CA . LEU A 1 139 ? 3.286 10.213 5.982 1.00 93.50 139 LEU A CA 1
ATOM 1080 C C . LEU A 1 139 ? 3.225 11.749 6.011 1.00 93.50 139 LEU A C 1
ATOM 1082 O O . LEU A 1 139 ? 2.982 12.336 7.067 1.00 93.50 139 LEU A O 1
ATOM 1086 N N . GLN A 1 140 ? 3.433 12.402 4.865 1.00 94.19 140 GLN A N 1
ATOM 1087 C CA . GLN A 1 140 ? 3.357 13.861 4.740 1.00 94.19 140 GLN A CA 1
ATOM 1088 C C . GLN A 1 140 ? 1.937 14.397 4.950 1.00 94.19 140 GLN A C 1
ATOM 1090 O O . GLN A 1 140 ? 1.771 15.500 5.469 1.00 94.19 140 GLN A O 1
ATOM 1095 N N . ARG A 1 141 ? 0.915 13.628 4.560 1.00 93.38 141 ARG A N 1
ATOM 1096 C CA . ARG A 1 141 ? -0.495 14.017 4.704 1.00 93.38 141 ARG A CA 1
ATOM 1097 C C . ARG A 1 141 ? -1.070 13.727 6.088 1.00 93.38 141 ARG A C 1
ATOM 1099 O O . ARG A 1 141 ? -2.102 14.298 6.428 1.00 93.38 141 ARG A O 1
ATOM 1106 N N . MET A 1 142 ? -0.435 12.860 6.875 1.00 94.12 142 MET A N 1
ATOM 1107 C CA . MET A 1 142 ? -0.863 12.586 8.245 1.00 94.12 142 MET A CA 1
ATOM 1108 C C . MET A 1 142 ? -0.625 13.799 9.147 1.00 94.12 142 MET A C 1
ATOM 1110 O O . MET A 1 142 ? 0.479 14.346 9.219 1.00 94.12 142 MET A O 1
ATOM 1114 N N . SER A 1 143 ? -1.646 14.163 9.914 1.00 95.00 143 SER A N 1
ATOM 1115 C CA . SER A 1 143 ? -1.525 15.123 11.007 1.00 95.00 143 SER A CA 1
ATOM 1116 C C . SER A 1 143 ? -0.643 14.581 12.136 1.00 95.00 143 SER A C 1
ATOM 1118 O O . SER A 1 143 ? -0.510 13.372 12.342 1.00 95.00 143 SER A O 1
ATOM 1120 N N . GLU A 1 144 ? -0.094 15.479 12.954 1.00 93.69 144 GLU A N 1
ATOM 1121 C CA . GLU A 1 144 ? 0.680 15.093 14.142 1.00 93.69 144 GLU A CA 1
ATOM 1122 C C . GLU A 1 144 ? -0.139 14.242 15.126 1.00 93.69 144 GLU A C 1
ATOM 1124 O O . GLU A 1 144 ? 0.385 13.336 15.778 1.00 93.69 144 GLU A O 1
ATOM 1129 N N . ALA A 1 145 ? -1.452 14.479 15.197 1.00 94.12 145 ALA A N 1
ATOM 1130 C CA . ALA A 1 145 ? -2.355 13.661 15.994 1.00 94.12 145 ALA A CA 1
ATOM 1131 C C . ALA A 1 145 ? -2.489 12.235 15.434 1.00 94.12 145 ALA A C 1
ATOM 1133 O O . ALA A 1 145 ? -2.490 11.282 16.213 1.00 94.12 145 ALA A O 1
ATOM 1134 N N . GLU A 1 146 ? -2.589 12.062 14.115 1.00 94.12 146 GLU A N 1
ATOM 1135 C CA . GLU A 1 146 ? -2.642 10.736 13.481 1.00 94.12 146 GLU A CA 1
ATOM 1136 C C . GLU A 1 146 ? -1.325 9.980 13.648 1.00 94.12 146 GLU A C 1
ATOM 1138 O O . GLU A 1 146 ? -1.341 8.806 14.025 1.00 94.12 146 GLU A O 1
ATOM 1143 N N . LYS A 1 147 ? -0.183 10.654 13.459 1.00 93.62 147 LYS A N 1
ATOM 1144 C CA . LYS A 1 147 ? 1.143 10.059 13.693 1.00 93.62 147 LYS A CA 1
ATOM 1145 C C . LYS A 1 147 ? 1.279 9.573 15.135 1.00 93.62 147 LYS A C 1
ATOM 1147 O O . LYS A 1 147 ? 1.650 8.427 15.362 1.00 93.62 147 LYS A O 1
ATOM 1152 N N . LYS A 1 148 ? 0.892 10.403 16.111 1.00 94.38 148 LYS A N 1
ATOM 1153 C CA . LYS A 1 148 ? 0.934 10.054 17.541 1.00 94.38 148 LYS A CA 1
ATOM 1154 C C . LYS A 1 148 ? -0.014 8.909 17.917 1.00 94.38 148 LYS A C 1
ATOM 1156 O O . LYS A 1 148 ? 0.283 8.154 18.840 1.00 94.38 148 LYS A O 1
ATOM 1161 N N . ASN A 1 149 ? -1.167 8.804 17.255 1.00 95.88 149 ASN A N 1
ATOM 1162 C CA . ASN A 1 149 ? -2.164 7.766 17.535 1.00 95.88 149 ASN A CA 1
ATOM 1163 C C . ASN A 1 149 ? -1.931 6.469 16.749 1.00 95.88 149 ASN A C 1
ATOM 1165 O O . ASN A 1 149 ? -2.556 5.458 17.057 1.00 95.88 149 ASN A O 1
ATOM 1169 N N . THR A 1 150 ? -1.039 6.466 15.764 1.00 96.81 150 THR A N 1
ATOM 1170 C CA . THR A 1 150 ? -0.610 5.245 15.077 1.00 96.81 150 THR A CA 1
ATOM 1171 C C . THR A 1 150 ? 0.384 4.533 15.974 1.00 96.81 150 THR A C 1
ATOM 1173 O O . THR A 1 150 ? 1.407 5.121 16.279 1.00 96.81 150 THR A O 1
ATOM 1176 N N . LEU A 1 151 ? 0.095 3.314 16.430 1.00 96.12 151 LEU A N 1
ATOM 1177 C CA . LEU A 1 151 ? 0.938 2.572 17.385 1.00 96.12 151 LEU A CA 1
ATOM 1178 C C . LEU A 1 151 ? 1.953 1.653 16.698 1.00 96.12 151 LEU A C 1
ATOM 1180 O O . LEU A 1 151 ? 3.047 1.407 17.217 1.00 96.12 151 LEU A O 1
ATOM 1184 N N . LEU A 1 152 ? 1.556 1.119 15.546 1.00 95.88 152 LEU A N 1
ATOM 1185 C CA . LEU A 1 152 ? 2.291 0.116 14.795 1.00 95.88 152 LEU A CA 1
ATOM 1186 C C . LEU A 1 152 ? 1.973 0.261 13.309 1.00 95.88 152 LEU A C 1
ATOM 1188 O O . LEU A 1 152 ? 0.813 0.461 12.941 1.00 95.88 152 LEU A O 1
ATOM 1192 N N . VAL A 1 153 ? 3.007 0.117 12.488 1.00 95.38 153 VAL A N 1
ATOM 1193 C CA . VAL A 1 153 ? 2.908 -0.076 11.043 1.00 95.38 153 VAL A CA 1
ATOM 1194 C C . VAL A 1 153 ? 3.482 -1.451 10.714 1.00 95.38 153 VAL A C 1
ATOM 1196 O O . VAL A 1 153 ? 4.624 -1.746 11.077 1.00 95.38 153 VAL A O 1
ATOM 1199 N N . ILE A 1 154 ? 2.677 -2.285 10.065 1.00 95.00 154 ILE A N 1
ATOM 1200 C CA . ILE A 1 154 ? 3.052 -3.593 9.529 1.00 95.00 154 ILE A CA 1
ATOM 1201 C C . ILE A 1 154 ? 3.139 -3.428 8.014 1.00 95.00 154 ILE A C 1
ATOM 1203 O O . ILE A 1 154 ? 2.110 -3.197 7.382 1.00 95.00 154 ILE A O 1
ATOM 1207 N N . ASN A 1 155 ? 4.346 -3.503 7.454 1.00 92.75 155 ASN A N 1
ATOM 1208 C CA . ASN A 1 155 ? 4.557 -3.458 6.008 1.00 92.75 155 ASN A CA 1
ATOM 1209 C C . ASN A 1 155 ? 4.705 -4.887 5.467 1.00 92.75 155 ASN A C 1
ATOM 1211 O O . ASN A 1 155 ? 5.662 -5.586 5.814 1.00 92.75 155 ASN A O 1
ATOM 1215 N N . LEU A 1 156 ? 3.726 -5.307 4.669 1.00 91.69 156 LEU A N 1
ATOM 1216 C CA . LEU A 1 156 ? 3.658 -6.576 3.955 1.00 91.69 156 LEU A CA 1
ATOM 1217 C C . LEU A 1 156 ? 4.351 -6.386 2.609 1.00 91.69 156 LEU A C 1
ATOM 1219 O O . LEU A 1 156 ? 3.713 -6.113 1.600 1.00 91.69 156 LEU A O 1
ATOM 1223 N N . ASP A 1 157 ? 5.667 -6.454 2.642 1.00 84.00 157 ASP A N 1
ATOM 1224 C CA . ASP A 1 157 ? 6.554 -6.249 1.507 1.00 84.00 157 ASP A CA 1
ATOM 1225 C C . ASP A 1 157 ? 7.540 -7.418 1.499 1.00 84.00 157 ASP A C 1
ATOM 1227 O O . ASP A 1 157 ? 7.971 -7.879 2.563 1.00 84.00 157 ASP A O 1
ATOM 1231 N N . ILE A 1 158 ? 7.799 -7.963 0.314 1.00 69.38 158 ILE A N 1
ATOM 1232 C CA . ILE A 1 158 ? 8.540 -9.209 0.123 1.00 69.38 158 ILE A CA 1
ATOM 1233 C C . ILE A 1 158 ? 9.842 -8.919 -0.629 1.00 69.38 158 ILE A C 1
ATOM 1235 O O . ILE A 1 158 ? 10.287 -9.680 -1.482 1.00 69.38 158 ILE A O 1
ATOM 1239 N N . TRP A 1 159 ? 10.556 -7.872 -0.224 1.00 58.84 159 TRP A N 1
ATOM 1240 C CA . TRP A 1 159 ? 11.997 -7.826 -0.447 1.00 58.84 159 TRP A CA 1
ATOM 1241 C C . TRP A 1 159 ? 12.697 -8.790 0.512 1.00 58.84 159 TRP A C 1
ATOM 1243 O O . TRP A 1 159 ? 12.832 -8.522 1.704 1.00 58.84 159 TRP A O 1
ATOM 1253 N N . TRP A 1 160 ? 13.162 -9.929 -0.012 1.00 43.28 160 TRP A N 1
ATOM 1254 C CA . TRP A 1 160 ? 13.946 -10.917 0.742 1.00 43.28 160 TRP A CA 1
ATOM 1255 C C . TRP A 1 160 ? 13.228 -11.413 2.016 1.00 43.28 160 TRP A C 1
ATOM 1257 O O . TRP A 1 160 ? 13.644 -11.118 3.130 1.00 43.28 160 TRP A O 1
ATOM 1267 N N . TRP A 1 161 ? 12.144 -12.184 1.851 1.00 52.31 161 TRP A N 1
ATOM 1268 C CA . TRP A 1 161 ? 11.456 -12.990 2.888 1.00 52.31 161 TRP A CA 1
ATOM 1269 C C . TRP A 1 161 ? 10.963 -12.284 4.176 1.00 52.31 161 TRP A C 1
ATOM 1271 O O . TRP A 1 161 ? 10.457 -12.972 5.067 1.00 52.31 161 TRP A O 1
ATOM 1281 N N . ALA A 1 162 ? 11.056 -10.957 4.315 1.00 53.34 162 ALA A N 1
ATOM 1282 C CA . ALA A 1 162 ? 10.882 -10.288 5.607 1.00 53.34 162 ALA A CA 1
ATOM 1283 C C . ALA A 1 162 ? 9.692 -9.313 5.672 1.00 53.34 162 ALA A C 1
ATOM 1285 O O . ALA A 1 162 ? 9.716 -8.234 5.094 1.00 53.34 162 ALA A O 1
ATOM 1286 N N . ILE A 1 163 ? 8.707 -9.622 6.523 1.00 66.50 163 ILE A N 1
ATOM 1287 C CA . ILE A 1 163 ? 7.690 -8.649 6.957 1.00 66.50 163 ILE A CA 1
ATOM 1288 C C . ILE A 1 163 ? 8.336 -7.642 7.916 1.00 66.50 163 ILE A C 1
ATOM 1290 O O . ILE A 1 163 ? 8.942 -8.026 8.923 1.00 66.50 163 ILE A O 1
ATOM 1294 N N . SER A 1 164 ? 8.162 -6.348 7.644 1.00 71.62 164 SER A N 1
ATOM 1295 C CA . SER A 1 164 ? 8.747 -5.277 8.457 1.00 71.62 164 SER A CA 1
ATOM 1296 C C . SER A 1 164 ? 7.744 -4.679 9.446 1.00 71.62 164 SER A C 1
ATOM 1298 O O . SER A 1 164 ? 6.621 -4.321 9.090 1.00 71.62 164 SER A O 1
ATOM 1300 N N . PHE A 1 165 ? 8.177 -4.502 10.698 1.00 73.25 165 PHE A N 1
ATOM 1301 C CA . PHE A 1 165 ? 7.382 -3.898 11.770 1.00 73.25 165 PHE A CA 1
ATOM 1302 C C . PHE A 1 165 ? 8.030 -2.603 12.253 1.00 73.25 165 PHE A C 1
ATOM 1304 O O . PHE A 1 165 ? 9.170 -2.606 12.714 1.00 73.25 165 PHE A O 1
ATOM 1311 N N . THR A 1 166 ? 7.283 -1.500 12.215 1.00 77.00 166 THR A N 1
ATOM 1312 C CA . THR A 1 166 ? 7.734 -0.214 12.765 1.00 77.00 166 THR A CA 1
ATOM 1313 C C . THR A 1 166 ? 6.801 0.231 13.885 1.00 77.00 166 THR A C 1
ATOM 1315 O O . THR A 1 166 ? 5.626 0.518 13.654 1.00 77.00 166 THR A O 1
ATOM 1318 N N . SER A 1 167 ? 7.317 0.305 15.115 1.00 65.25 167 SER A N 1
ATOM 1319 C CA . SER A 1 167 ? 6.582 0.874 16.250 1.00 65.25 167 SER A CA 1
ATOM 1320 C C . SER A 1 167 ? 6.870 2.364 16.396 1.00 65.25 167 SER A C 1
ATOM 1322 O O . SER A 1 167 ? 8.020 2.797 16.371 1.00 65.25 167 SER A O 1
ATOM 1324 N N . THR A 1 168 ? 5.828 3.152 16.640 1.00 62.44 168 THR A N 1
ATOM 1325 C CA . THR A 1 168 ? 5.946 4.589 16.945 1.00 62.44 168 THR A CA 1
ATOM 1326 C C . THR A 1 168 ? 6.184 4.863 18.438 1.00 62.44 168 THR A C 1
ATOM 1328 O O . THR A 1 168 ? 6.387 6.012 18.838 1.00 62.44 168 THR A O 1
ATOM 1331 N N . ALA A 1 169 ? 6.202 3.824 19.286 1.00 48.09 169 ALA A N 1
ATOM 1332 C CA . ALA A 1 169 ? 6.281 3.945 20.745 1.00 48.09 169 ALA A CA 1
ATOM 1333 C C . ALA A 1 169 ? 7.612 4.531 21.275 1.00 48.09 169 ALA A C 1
ATOM 1335 O O . ALA A 1 169 ? 7.747 4.768 22.477 1.00 48.09 169 ALA A O 1
ATOM 1336 N N . ALA A 1 170 ? 8.585 4.814 20.404 1.00 38.19 170 ALA A N 1
ATOM 1337 C CA . ALA A 1 170 ? 9.872 5.396 20.779 1.00 38.19 170 ALA A CA 1
ATOM 1338 C C . ALA A 1 170 ? 9.835 6.919 21.046 1.00 38.19 170 ALA A C 1
ATOM 1340 O O . ALA A 1 170 ? 10.734 7.434 21.707 1.00 38.19 170 ALA A O 1
ATOM 1341 N N . ALA A 1 171 ? 8.802 7.655 20.614 1.00 37.25 171 ALA A N 1
ATOM 1342 C CA . ALA A 1 171 ? 8.800 9.128 20.681 1.00 37.25 171 ALA A CA 1
ATOM 1343 C C . ALA A 1 171 ? 8.235 9.743 21.986 1.00 37.25 171 ALA A C 1
ATOM 1345 O O . ALA A 1 171 ? 8.154 10.965 22.105 1.00 37.25 171 ALA A O 1
ATOM 1346 N N . ALA A 1 172 ? 7.836 8.937 22.981 1.00 34.59 172 ALA A N 1
ATOM 1347 C CA . ALA A 1 172 ? 7.115 9.423 24.169 1.00 34.59 172 ALA A CA 1
ATOM 1348 C C . ALA A 1 172 ? 7.807 9.171 25.526 1.00 34.59 172 ALA A C 1
ATOM 1350 O O . ALA A 1 172 ? 7.151 9.240 26.567 1.00 34.59 172 ALA A O 1
ATOM 1351 N N . ARG A 1 173 ? 9.125 8.926 25.571 1.00 34.25 173 ARG A N 1
ATOM 1352 C CA . ARG A 1 173 ? 9.875 8.993 26.840 1.00 34.25 173 ARG A CA 1
ATOM 1353 C C . ARG A 1 173 ? 10.361 10.424 27.082 1.00 34.25 173 ARG A C 1
ATOM 1355 O O . ARG A 1 173 ? 11.467 10.785 26.700 1.00 34.25 173 ARG A O 1
ATOM 1362 N N . ARG A 1 174 ? 9.529 11.242 27.741 1.00 32.94 174 ARG A N 1
ATOM 1363 C CA . ARG A 1 174 ? 10.000 12.468 28.414 1.00 32.94 174 ARG A CA 1
ATOM 1364 C C . ARG A 1 174 ? 11.083 12.084 29.438 1.00 32.94 174 ARG A C 1
ATOM 1366 O O . ARG A 1 174 ? 10.872 11.099 30.156 1.00 32.94 174 ARG A O 1
ATOM 1373 N N . PRO A 1 175 ? 12.196 12.828 29.565 1.00 38.47 175 PRO A N 1
ATOM 1374 C CA . PRO A 1 175 ? 13.072 12.661 30.713 1.00 38.47 175 PRO A CA 1
ATOM 1375 C C . PRO A 1 175 ? 12.282 13.041 31.970 1.00 38.47 175 PRO A C 1
ATOM 1377 O O . PRO A 1 175 ? 11.571 14.047 32.000 1.00 38.47 175 PRO A O 1
ATOM 1380 N N . ARG A 1 176 ? 12.345 12.171 32.981 1.00 41.25 176 ARG A N 1
ATOM 1381 C CA . ARG A 1 176 ? 11.775 12.429 34.304 1.00 41.25 176 ARG A CA 1
ATOM 1382 C C . ARG A 1 176 ? 12.436 13.681 34.869 1.00 41.25 176 ARG A C 1
ATOM 1384 O O . ARG A 1 176 ? 13.650 13.826 34.757 1.00 41.25 176 ARG A O 1
ATOM 1391 N N . CYS A 1 177 ? 11.630 14.544 35.481 1.00 41.88 177 CYS A N 1
ATOM 1392 C CA . CYS A 1 177 ? 12.108 15.608 36.349 1.00 41.88 177 CYS A CA 1
ATOM 1393 C C . CYS A 1 177 ? 13.136 15.036 37.334 1.00 41.88 177 CYS A C 1
ATOM 1395 O O . CYS A 1 177 ? 12.839 14.064 38.032 1.00 41.88 177 CYS A O 1
ATOM 1397 N N . ALA A 1 178 ? 14.326 15.631 37.365 1.00 43.78 178 ALA A N 1
ATOM 1398 C CA . ALA A 1 178 ? 15.188 15.555 38.529 1.00 43.78 178 ALA A CA 1
ATOM 1399 C C . ALA A 1 178 ? 14.645 16.553 39.560 1.00 43.78 178 ALA A C 1
ATOM 1401 O O . ALA A 1 178 ? 14.313 17.688 39.212 1.00 43.78 178 ALA A O 1
ATOM 1402 N N . SER A 1 179 ? 14.475 16.040 40.774 1.00 46.72 179 SER A N 1
ATOM 1403 C CA . SER A 1 179 ? 14.182 16.731 42.032 1.00 46.72 179 SER A CA 1
ATOM 1404 C C . SER A 1 179 ? 15.186 17.824 42.361 1.00 46.72 179 SER A C 1
ATOM 1406 O O . SER A 1 179 ? 16.388 17.551 42.135 1.00 46.72 179 SER A O 1
#